Protein AF-A0A349D2X3-F1 (afdb_monomer_lite)

Secondary structure (DSSP, 8-state):
-------------TTSHHHHHHHHHHHHHHHHHHHHHHHHHHHHHHHHHHHHHHHHHHHHHHHHHHHHHHHHHHHHHHHHHHHHHHHHHHHHHHHHHHHHHHHHHHHHHHHHHHHHHHHHHHHHHHHHHHHHHHHHHHHHHHHHHHHHHHHHHHHHHHHHHHHHHHHHHHHHHHHHHHHHHHHHHHHHHHHHHHHHHHHHHHHHHHHHHHHHHHHHHHHHHHHHHHHT-SSHHHHHHHHHHHHHHHHHHHHHHHHHHHHHHHHHHHHHHHHHHHHHHHHHHHHHHHHHHHHHHHHHHHHHHHHHHHHHHHHHHHHHHHHHHHHHHHHHTPPP-

pLDDT: mean 84.35, std 16.69, range [27.88, 97.88]

Foldseek 3Di:
DDDDDDDDDDDDDDDCVVVVVVVVVVVVVVVVVVVVVVVVVVVVVVVVVVVVVVVVVVVVVVVVVVVVVVVVVVVVVVVVVVVVVVVVVVVVVVVVVVVVVVVVVVVVVVVVVVVVVVVVVVVVVVVVVLLVVLLVVLVVLLVVLLVVLVVVLVVQLVVLVVVLVVVLVVLVVVLVVQLVVLVVVLVVVLVVLVVVLVVVLVVLVVVLVVVLVVVVVVLVVQLVVLVPDPDPVSSVVSNVVSVVVNVVVNVVSVVVSVVVSVVSVVVSVVVSVVSVVVSVVSSVVSVVVSVVSSVVSVVVSVVSSVVSVVVSVVSSVLSVVQSVCSSVVHHRD

Structure (mmCIF, N/CA/C/O backbone):
data_AF-A0A349D2X3-F1
#
_entry.id   AF-A0A349D2X3-F1
#
loop_
_atom_site.group_PDB
_atom_site.id
_atom_site.type_symbol
_atom_site.label_atom_id
_atom_site.label_alt_id
_atom_site.label_comp_id
_atom_site.label_asym_id
_atom_site.label_entity_id
_atom_site.label_seq_id
_atom_site.pdbx_PDB_ins_code
_atom_site.Cartn_x
_atom_site.Cartn_y
_atom_site.Cartn_z
_atom_site.occupancy
_atom_site.B_iso_or_equiv
_atom_site.auth_seq_id
_atom_site.auth_comp_id
_atom_site.auth_asym_id
_atom_site.auth_atom_id
_atom_site.pdbx_PDB_model_num
ATOM 1 N N . MET A 1 1 ? -115.944 -62.168 153.704 1.00 42.25 1 MET A N 1
ATOM 2 C CA . MET A 1 1 ? -114.996 -63.297 153.565 1.00 42.25 1 MET A CA 1
ATOM 3 C C . MET A 1 1 ? -113.898 -63.033 154.589 1.00 42.25 1 MET A C 1
ATOM 5 O O . MET A 1 1 ? -113.245 -62.014 154.453 1.00 42.25 1 MET A O 1
ATOM 9 N N . VAL A 1 2 ? -113.917 -63.630 155.791 1.00 37.22 2 VAL A N 1
ATOM 10 C CA . VAL A 1 2 ? -113.516 -65.023 156.135 1.00 37.22 2 VAL A CA 1
ATOM 11 C C . VAL A 1 2 ? -112.111 -65.339 155.598 1.00 37.22 2 VAL A C 1
ATOM 13 O O . VAL A 1 2 ? -111.946 -65.126 154.397 1.00 37.22 2 VAL A O 1
ATOM 16 N N . PRO A 1 3 ? -111.145 -65.897 156.372 1.00 46.22 3 PRO A N 1
ATOM 17 C CA . PRO A 1 3 ? -111.118 -66.332 157.795 1.00 46.22 3 PRO A CA 1
ATOM 18 C C . PRO A 1 3 ? -109.989 -65.613 158.613 1.00 46.22 3 PRO A C 1
ATOM 20 O O . PRO A 1 3 ? -109.175 -64.914 158.027 1.00 46.22 3 PRO A O 1
ATOM 23 N N . ASN A 1 4 ? -109.939 -65.532 159.957 1.00 48.50 4 ASN A N 1
ATOM 24 C CA . ASN A 1 4 ? -109.719 -66.555 161.010 1.00 48.50 4 ASN A CA 1
ATOM 25 C C . ASN A 1 4 ? -108.573 -67.559 160.683 1.00 48.50 4 ASN A C 1
ATOM 27 O O . ASN A 1 4 ? -108.429 -67.906 159.516 1.00 48.50 4 ASN A O 1
ATOM 31 N N . PRO A 1 5 ? -107.765 -68.056 161.646 1.00 51.34 5 PRO A N 1
ATOM 32 C CA . PRO A 1 5 ? -108.288 -68.622 162.885 1.00 51.34 5 PRO A CA 1
ATOM 33 C C . PRO A 1 5 ? -107.505 -68.311 164.180 1.00 51.34 5 PRO A C 1
ATOM 35 O O . PRO A 1 5 ? -106.300 -68.080 164.178 1.00 51.34 5 PRO A O 1
ATOM 38 N N . THR A 1 6 ? -108.252 -68.450 165.286 1.00 34.75 6 THR A N 1
ATOM 39 C CA . THR A 1 6 ? -107.866 -69.084 166.572 1.00 34.75 6 THR A CA 1
ATOM 40 C C . THR A 1 6 ? -106.772 -68.386 167.389 1.00 34.75 6 THR A C 1
ATOM 42 O O . THR A 1 6 ? -105.620 -68.383 166.992 1.00 34.75 6 THR A O 1
ATOM 45 N N . GLY A 1 7 ? -107.039 -67.775 168.550 1.00 33.19 7 GLY A N 1
ATOM 46 C CA . GLY A 1 7 ? -107.830 -68.263 169.696 1.00 33.19 7 GLY A CA 1
ATOM 47 C C . GLY A 1 7 ? -106.886 -68.889 170.749 1.00 33.19 7 GLY A C 1
ATOM 48 O O . GLY A 1 7 ? -105.794 -69.302 170.382 1.00 33.19 7 GLY A O 1
ATOM 49 N N . PRO A 1 8 ? -107.305 -69.136 172.000 1.00 47.34 8 PRO A N 1
ATOM 50 C CA . PRO A 1 8 ? -107.985 -68.244 172.943 1.00 47.34 8 PRO A CA 1
ATOM 51 C C . PRO A 1 8 ? -107.410 -68.359 174.384 1.00 47.34 8 PRO A C 1
ATOM 53 O O . PRO A 1 8 ? -106.703 -69.302 174.716 1.00 47.34 8 PRO A O 1
ATOM 56 N N . GLY A 1 9 ? -107.860 -67.475 175.279 1.00 27.88 9 GLY A N 1
ATOM 57 C CA . GLY A 1 9 ? -108.222 -67.891 176.641 1.00 27.88 9 GLY A CA 1
ATOM 58 C C . GLY A 1 9 ? -107.324 -67.435 177.793 1.00 27.88 9 GLY A C 1
ATOM 59 O O . GLY A 1 9 ? -106.158 -67.797 177.869 1.00 27.88 9 GLY A O 1
ATOM 60 N N . GLY A 1 10 ? -107.945 -66.736 178.751 1.00 28.08 10 GLY A N 1
ATOM 61 C CA . GLY A 1 10 ? -107.478 -66.696 180.140 1.00 28.08 10 GLY A CA 1
ATOM 62 C C . GLY A 1 10 ? -107.449 -65.313 180.790 1.00 28.08 10 GLY A C 1
ATOM 63 O O . GLY A 1 10 ? -106.391 -64.713 180.893 1.00 28.08 10 GLY A O 1
ATOM 64 N N . GLN A 1 11 ? -108.594 -64.838 181.295 1.00 48.00 11 GLN A N 1
ATOM 65 C CA . GLN A 1 11 ? -108.630 -64.063 182.555 1.00 48.00 11 GLN A CA 1
ATOM 66 C C . GLN A 1 11 ? -108.131 -64.983 183.696 1.00 48.00 11 GLN A C 1
ATOM 68 O O . GLN A 1 11 ? -108.313 -66.193 183.534 1.00 48.00 11 GLN A O 1
ATOM 73 N N . PRO A 1 12 ? -107.588 -64.520 184.845 1.00 47.62 12 PRO A N 1
ATOM 74 C CA . PRO A 1 12 ? -107.748 -63.222 185.525 1.00 47.62 12 PRO A CA 1
ATOM 75 C C . PRO A 1 12 ? -106.353 -62.598 185.864 1.00 47.62 12 PRO A C 1
ATOM 77 O O . PRO A 1 12 ? -105.340 -63.140 185.463 1.00 47.62 12 PRO A O 1
ATOM 80 N N . ASP A 1 13 ? -106.131 -61.449 186.501 1.00 34.41 13 ASP A N 1
ATOM 81 C CA . ASP A 1 13 ? -106.745 -60.949 187.720 1.00 34.41 13 ASP A CA 1
ATOM 82 C C . ASP A 1 13 ? -106.412 -59.458 187.955 1.00 34.41 13 ASP A C 1
ATOM 84 O O . ASP A 1 13 ? -105.350 -58.936 187.612 1.00 34.41 13 ASP A O 1
ATOM 88 N N . LYS A 1 14 ? -107.379 -58.752 188.538 1.00 48.75 14 LYS A N 1
ATOM 89 C CA . LYS A 1 14 ? -107.593 -57.290 188.522 1.00 48.75 14 LYS A CA 1
ATOM 90 C C . LYS A 1 14 ? -106.622 -56.416 189.349 1.00 48.75 14 LYS A C 1
ATOM 92 O O . LYS A 1 14 ? -107.049 -55.397 189.891 1.00 48.75 14 LYS A O 1
ATOM 97 N N . LYS A 1 15 ? -105.326 -56.729 189.440 1.00 45.62 15 LYS A N 1
ATOM 98 C CA . LYS A 1 15 ? -104.350 -55.825 190.102 1.00 45.62 15 LYS A CA 1
ATOM 99 C C . LYS A 1 15 ? -103.137 -55.409 189.265 1.00 45.62 15 LYS A C 1
ATOM 101 O O . LYS A 1 15 ? -102.591 -54.348 189.548 1.00 45.62 15 LYS A O 1
ATOM 106 N N . GLU A 1 16 ? -102.794 -56.128 188.196 1.00 47.38 16 GLU A N 1
ATOM 107 C CA . GLU A 1 16 ? -101.705 -55.743 187.268 1.00 47.38 16 GLU A CA 1
ATOM 108 C C . GLU A 1 16 ? -102.186 -54.912 186.059 1.00 47.38 16 GLU A C 1
ATOM 110 O O . GLU A 1 16 ? -101.423 -54.160 185.459 1.00 47.38 16 GLU A O 1
ATOM 115 N N . TYR A 1 17 ? -103.491 -54.919 185.769 1.00 50.94 17 TYR A N 1
ATOM 116 C CA . TYR A 1 17 ? -104.074 -54.250 184.595 1.00 50.94 17 TYR A CA 1
ATOM 117 C C . TYR A 1 17 ? -103.912 -52.709 184.579 1.00 50.94 17 TYR A C 1
ATOM 119 O O . TYR A 1 17 ? -103.959 -52.085 183.520 1.00 50.94 17 TYR A O 1
ATOM 127 N N . LEU A 1 18 ? -103.704 -52.069 185.739 1.00 51.06 18 LEU A N 1
ATOM 128 C CA . LEU A 1 18 ? -103.504 -50.612 185.827 1.00 51.06 18 LEU A CA 1
ATOM 129 C C . LEU A 1 18 ? -102.042 -50.181 185.616 1.00 51.06 18 LEU A C 1
ATOM 131 O O . LEU A 1 18 ? -101.816 -49.060 185.159 1.00 51.06 18 LEU A O 1
ATOM 135 N N . SER A 1 19 ? -101.055 -51.040 185.898 1.00 52.53 19 SER A N 1
ATOM 136 C CA . SER A 1 19 ? -99.646 -50.743 185.594 1.00 52.53 19 SER A CA 1
ATOM 137 C C . SER A 1 19 ? -99.314 -51.041 184.130 1.00 52.53 19 SER A C 1
ATOM 139 O O . SER A 1 19 ? -98.567 -50.280 183.509 1.00 52.53 19 SER A O 1
ATOM 141 N N . GLU A 1 20 ? -99.934 -52.066 183.537 1.00 55.47 20 GLU A N 1
ATOM 142 C CA . GLU A 1 20 ? -99.769 -52.374 182.112 1.00 55.47 20 GLU A CA 1
ATOM 143 C C . GLU A 1 20 ? -100.368 -51.294 181.199 1.00 55.47 20 GLU A C 1
ATOM 145 O O . GLU A 1 20 ? -99.718 -50.900 180.230 1.00 55.47 20 GLU A O 1
ATOM 150 N N . GLN A 1 21 ? -101.527 -50.705 181.535 1.00 55.59 21 GLN A N 1
ATOM 151 C CA . GLN A 1 21 ? -102.107 -49.625 180.717 1.00 55.59 21 GLN A CA 1
ATOM 152 C C . GLN A 1 21 ? -101.248 -48.348 180.667 1.00 55.59 21 GLN A C 1
ATOM 154 O O . GLN A 1 21 ? -101.229 -47.658 179.642 1.00 55.59 21 GLN A O 1
ATOM 159 N N . PHE A 1 22 ? -100.512 -48.019 181.734 1.00 56.59 22 PHE A N 1
ATOM 160 C CA . PHE A 1 22 ? -99.618 -46.853 181.730 1.00 56.59 22 PHE A CA 1
ATOM 161 C C . PHE A 1 22 ? -98.350 -47.104 180.899 1.00 56.59 22 PHE A C 1
ATOM 163 O O . PHE A 1 22 ? -97.903 -46.213 180.170 1.00 56.59 22 PHE A O 1
ATOM 170 N N . ALA A 1 23 ? -97.815 -48.328 180.941 1.00 58.31 23 ALA A N 1
ATOM 171 C CA . ALA A 1 23 ? -96.680 -48.736 180.114 1.00 58.31 23 ALA A CA 1
ATOM 172 C C . ALA A 1 23 ? -97.044 -48.808 178.616 1.00 58.31 23 ALA A C 1
ATOM 174 O O . ALA A 1 23 ? -96.242 -48.428 177.758 1.00 58.31 23 ALA A O 1
ATOM 175 N N . GLU A 1 24 ? -98.267 -49.232 178.283 1.00 58.00 24 GLU A N 1
ATOM 176 C CA . GLU A 1 24 ? -98.745 -49.298 176.897 1.00 58.00 24 GLU A CA 1
ATOM 177 C C . GLU A 1 24 ? -98.962 -47.899 176.280 1.00 58.00 24 GLU A C 1
ATOM 179 O O . GLU A 1 24 ? -98.684 -47.679 175.097 1.00 58.00 24 GLU A O 1
ATOM 184 N N . SER A 1 25 ? -99.376 -46.919 177.093 1.00 55.34 25 SER A N 1
ATOM 185 C CA . SER A 1 25 ? -99.517 -45.512 176.691 1.00 55.34 25 SER A CA 1
ATOM 186 C C . SER A 1 25 ? -98.170 -44.861 176.342 1.00 55.34 25 SER A C 1
ATOM 188 O O . SER A 1 25 ? -98.043 -44.236 175.285 1.00 55.34 25 SER A O 1
ATOM 190 N N . GLN A 1 26 ? -97.130 -45.066 177.163 1.00 57.44 26 GLN A N 1
ATOM 191 C CA . GLN A 1 26 ? -95.794 -44.528 176.870 1.00 57.44 26 GLN A CA 1
ATOM 192 C C . GLN A 1 26 ? -95.174 -45.151 175.611 1.00 57.44 26 GLN A C 1
ATOM 194 O O . GLN A 1 26 ? -94.643 -44.418 174.773 1.00 57.44 26 GLN A O 1
ATOM 199 N N . ARG A 1 27 ? -95.337 -46.467 175.396 1.00 60.00 27 ARG A N 1
ATOM 200 C CA . ARG A 1 27 ? -94.863 -47.131 174.166 1.00 60.00 27 ARG A CA 1
ATOM 201 C C . ARG A 1 27 ? -95.548 -46.606 172.899 1.00 60.00 27 ARG A C 1
ATOM 203 O O . ARG A 1 27 ? -94.897 -46.492 171.860 1.00 60.00 27 ARG A O 1
ATOM 210 N N . ARG A 1 28 ? -96.834 -46.231 172.958 1.00 58.62 28 ARG A N 1
ATOM 211 C CA . ARG A 1 28 ? -97.541 -45.633 171.805 1.00 58.62 28 ARG A CA 1
ATOM 212 C C . ARG A 1 28 ? -97.041 -44.229 171.455 1.00 58.62 28 ARG A C 1
ATOM 214 O O . ARG A 1 28 ? -96.980 -43.894 170.273 1.00 58.62 28 ARG A O 1
ATOM 221 N N . VAL A 1 29 ? -96.662 -43.420 172.445 1.00 59.34 29 VAL A N 1
ATOM 222 C CA . VAL A 1 29 ? -96.137 -42.061 172.209 1.00 59.34 29 VAL A CA 1
ATOM 223 C C . VAL A 1 29 ? -94.727 -42.102 171.611 1.00 59.34 29 VAL A C 1
ATOM 225 O O . VAL A 1 29 ? -94.422 -41.317 170.710 1.00 59.34 29 VAL A O 1
ATOM 228 N N . GLU A 1 30 ? -93.884 -43.042 172.042 1.00 60.59 30 GLU A N 1
ATOM 229 C CA . GLU A 1 30 ? -92.544 -43.227 171.469 1.00 60.59 30 GLU A CA 1
ATOM 230 C C . GLU A 1 30 ? -92.591 -43.772 170.033 1.00 60.59 30 GLU A C 1
ATOM 232 O O . GLU A 1 30 ? -91.888 -43.255 169.162 1.00 60.59 30 GLU A O 1
ATOM 237 N N . ALA A 1 31 ? -93.491 -44.719 169.736 1.00 60.00 31 ALA A N 1
ATOM 238 C CA . ALA A 1 31 ? -93.683 -45.232 168.376 1.00 60.00 31 ALA A CA 1
ATOM 239 C C . ALA A 1 31 ? -94.167 -44.147 167.388 1.00 60.00 31 ALA A C 1
ATOM 241 O O . ALA A 1 31 ? -93.729 -44.108 166.236 1.00 60.00 31 ALA A O 1
ATOM 242 N N . LEU A 1 32 ? -95.020 -43.218 167.840 1.00 57.66 32 LEU A N 1
ATOM 243 C CA . LEU A 1 32 ? -95.473 -42.080 167.029 1.00 57.66 32 LEU A CA 1
ATOM 244 C C . LEU A 1 32 ? -94.362 -41.051 166.769 1.00 57.66 32 LEU A C 1
ATOM 246 O O . LEU A 1 32 ? -94.318 -40.478 165.680 1.00 57.66 32 LEU A O 1
ATOM 250 N N . ARG A 1 33 ? -93.440 -40.828 167.717 1.00 59.44 33 ARG A N 1
ATOM 251 C CA . ARG A 1 33 ? -92.281 -39.940 167.500 1.00 59.44 33 ARG A CA 1
ATOM 252 C C . ARG A 1 33 ? -91.284 -40.528 166.500 1.00 59.44 33 ARG A C 1
ATOM 254 O O . ARG A 1 33 ? -90.835 -39.798 165.618 1.00 59.44 33 ARG A O 1
ATOM 261 N N . ALA A 1 34 ? -91.012 -41.832 166.575 1.00 60.28 34 ALA A N 1
ATOM 262 C CA . ALA A 1 34 ? -90.115 -42.509 165.637 1.00 60.28 34 ALA A CA 1
ATOM 263 C C . ALA A 1 34 ? -90.636 -42.460 164.184 1.00 60.28 34 ALA A C 1
ATOM 265 O O . ALA A 1 34 ? -89.881 -42.150 163.263 1.00 60.28 34 ALA A O 1
ATOM 266 N N . ALA A 1 35 ? -91.944 -42.656 163.975 1.00 59.53 35 ALA A N 1
ATOM 267 C CA . ALA A 1 35 ? -92.552 -42.606 162.640 1.00 59.53 35 ALA A CA 1
ATOM 268 C C . ALA A 1 35 ? -92.545 -41.197 162.001 1.00 59.53 35 ALA A C 1
ATOM 270 O O . ALA A 1 35 ? -92.540 -41.063 160.774 1.00 59.53 35 ALA A O 1
ATOM 271 N N . ILE A 1 36 ? -92.544 -40.131 162.812 1.00 59.22 36 ILE A N 1
ATOM 272 C CA . ILE A 1 36 ? -92.504 -38.742 162.322 1.00 59.22 36 ILE A CA 1
ATOM 273 C C . ILE A 1 36 ? -91.076 -38.326 161.928 1.00 59.22 36 ILE A C 1
ATOM 275 O O . ILE A 1 36 ? -90.913 -37.581 160.958 1.00 59.22 36 ILE A O 1
ATOM 279 N N . GLU A 1 37 ? -90.039 -38.818 162.614 1.00 59.91 37 GLU A N 1
ATOM 280 C CA . GLU A 1 37 ? -88.644 -38.554 162.222 1.00 59.91 37 GLU A CA 1
ATOM 281 C C . GLU A 1 37 ? -88.246 -39.263 160.920 1.00 59.91 37 GLU A C 1
ATOM 283 O O . GLU A 1 37 ? -87.550 -38.670 160.091 1.00 59.91 37 GLU A O 1
ATOM 288 N N . GLU A 1 38 ? -88.734 -40.483 160.680 1.00 59.47 38 GLU A N 1
ATOM 289 C CA . GLU A 1 38 ? -88.411 -41.226 159.455 1.00 59.47 38 GLU A CA 1
ATOM 290 C C . GLU A 1 38 ? -89.004 -40.554 158.198 1.00 59.47 38 GLU A C 1
ATOM 292 O O . GLU A 1 38 ? -88.319 -40.392 157.183 1.00 59.47 38 GLU A O 1
ATOM 297 N N . LYS A 1 39 ? -90.239 -40.030 158.289 1.00 57.94 39 LYS A N 1
ATOM 298 C CA . LYS A 1 39 ? -90.861 -39.254 157.198 1.00 57.94 39 LYS A CA 1
ATOM 299 C C . LYS A 1 39 ? -90.143 -37.934 156.898 1.00 57.94 39 LYS A C 1
ATOM 301 O O . LYS A 1 39 ? -90.134 -37.513 155.741 1.00 57.94 39 LYS A O 1
ATOM 306 N N . LYS A 1 40 ? -89.523 -37.283 157.891 1.00 57.72 40 LYS A N 1
ATOM 307 C CA . LYS A 1 40 ? -88.739 -36.055 157.659 1.00 57.72 40 LYS A CA 1
ATOM 308 C C . LYS A 1 40 ? -87.439 -36.335 156.903 1.00 57.72 40 LYS A C 1
ATOM 310 O O . LYS A 1 40 ? -87.134 -35.606 155.962 1.00 57.72 40 LYS A O 1
ATOM 315 N N . ARG A 1 41 ? -86.729 -37.425 157.225 1.00 59.81 41 ARG A N 1
ATOM 316 C CA . ARG A 1 41 ? -85.490 -37.798 156.515 1.00 59.81 41 ARG A CA 1
ATOM 317 C C . ARG A 1 41 ? -85.736 -38.214 155.061 1.00 59.81 41 ARG A C 1
ATOM 319 O O . ARG A 1 41 ? -84.943 -37.860 154.193 1.00 59.81 41 ARG A O 1
ATOM 326 N N . GLY A 1 42 ? -86.853 -38.888 154.769 1.00 59.53 42 GLY A N 1
ATOM 327 C CA . GLY A 1 42 ? -87.232 -39.232 153.390 1.00 59.53 42 GLY A CA 1
ATOM 328 C C . GLY A 1 42 ? -87.534 -38.009 152.510 1.00 59.53 42 GLY A C 1
ATOM 329 O O . GLY A 1 42 ? -87.140 -37.971 151.345 1.00 59.53 42 GLY A O 1
ATOM 330 N N . HIS A 1 43 ? -88.173 -36.975 153.071 1.00 56.00 43 HIS A N 1
ATOM 331 C CA . HIS A 1 43 ? -88.557 -35.770 152.325 1.00 56.00 43 HIS A CA 1
ATOM 332 C C . HIS A 1 43 ? -87.381 -34.797 152.090 1.00 56.00 43 HIS A C 1
ATOM 334 O O . HIS A 1 43 ? -87.372 -34.071 151.091 1.00 56.00 43 HIS A O 1
ATOM 340 N N . GLU A 1 44 ? -86.374 -34.772 152.968 1.00 58.00 44 GLU A N 1
ATOM 341 C CA . GLU A 1 44 ? -85.152 -33.981 152.746 1.00 58.00 44 GLU A CA 1
ATOM 342 C C . GLU A 1 44 ? -84.260 -34.589 151.652 1.00 58.00 44 GLU A C 1
ATOM 344 O O . GLU A 1 44 ? -83.717 -33.849 150.831 1.00 58.00 44 GLU A O 1
ATOM 349 N N . LEU A 1 45 ? -84.176 -35.923 151.552 1.00 58.81 45 LEU A N 1
ATOM 350 C CA . LEU A 1 45 ? -83.356 -36.581 150.527 1.00 58.81 45 LEU A CA 1
ATOM 351 C C . LEU A 1 45 ? -83.901 -36.375 149.099 1.00 58.81 45 LEU A C 1
ATOM 353 O O . LEU A 1 45 ? -83.123 -36.175 148.165 1.00 58.81 45 LEU A O 1
ATOM 357 N N . GLN A 1 46 ? -85.229 -36.381 148.928 1.00 56.91 46 GLN A N 1
ATOM 358 C CA . GLN A 1 46 ? -85.872 -36.161 147.624 1.00 56.91 46 GLN A CA 1
ATOM 359 C C . GLN A 1 46 ? -85.699 -34.721 147.114 1.00 56.91 46 GLN A C 1
ATOM 361 O O . GLN A 1 46 ? -85.397 -34.527 145.937 1.00 56.91 46 GLN A O 1
ATOM 366 N N . LYS A 1 47 ? -85.769 -33.712 147.997 1.00 57.09 47 LYS A N 1
ATOM 367 C CA . LYS A 1 47 ? -85.543 -32.305 147.614 1.00 57.09 47 LYS A CA 1
ATOM 368 C C . LYS A 1 47 ? -84.107 -32.022 147.159 1.00 57.09 47 LYS A C 1
ATOM 370 O O . LYS A 1 47 ? -83.904 -31.200 146.270 1.00 57.09 47 LYS A O 1
ATOM 375 N N . VAL A 1 48 ? -83.109 -32.708 147.724 1.00 59.62 48 VAL A N 1
ATOM 376 C CA . VAL A 1 48 ? -81.700 -32.531 147.324 1.00 59.62 48 VAL A CA 1
ATOM 377 C C . VAL A 1 48 ? -81.400 -33.186 145.967 1.00 59.62 48 VAL A C 1
ATOM 379 O O . VAL A 1 48 ? -80.574 -32.673 145.213 1.00 59.62 48 VAL A O 1
ATOM 382 N N . GLN A 1 49 ? -82.074 -34.287 145.612 1.00 57.53 49 GLN A N 1
ATOM 383 C CA . GLN A 1 49 ? -81.886 -34.933 144.305 1.00 57.53 49 GLN A CA 1
ATOM 384 C C . GLN A 1 49 ? -82.604 -34.207 143.155 1.00 57.53 49 GLN A C 1
ATOM 386 O O . GLN A 1 49 ? -82.061 -34.162 142.051 1.00 57.53 49 GLN A O 1
ATOM 391 N N . GLU A 1 50 ? -83.769 -33.596 143.396 1.00 55.84 50 GLU A N 1
ATOM 392 C CA . GLU A 1 50 ? -84.446 -32.765 142.386 1.00 55.84 50 GLU A CA 1
ATOM 393 C C . GLU A 1 50 ? -83.700 -31.450 142.110 1.00 55.84 50 GLU A C 1
ATOM 395 O O . GLU A 1 50 ? -83.582 -31.057 140.951 1.00 55.84 50 GLU A O 1
ATOM 400 N N . ALA A 1 51 ? -83.107 -30.819 143.132 1.00 57.41 51 ALA A N 1
ATOM 401 C CA . ALA A 1 51 ? -82.303 -29.606 142.946 1.00 57.41 51 ALA A CA 1
ATOM 402 C C . ALA A 1 51 ? -81.034 -29.858 142.105 1.00 57.41 51 ALA A C 1
ATOM 404 O O . ALA A 1 51 ? -80.725 -29.072 141.212 1.00 57.41 51 ALA A O 1
ATOM 405 N N . LYS A 1 52 ? -80.344 -30.991 142.311 1.00 57.44 52 LYS A N 1
ATOM 406 C CA . LYS A 1 52 ? -79.137 -31.336 141.535 1.00 57.44 52 LYS A CA 1
ATOM 407 C C . LYS A 1 52 ? -79.421 -31.661 140.064 1.00 57.44 52 LYS A C 1
ATOM 409 O O . LYS A 1 52 ? -78.629 -31.296 139.204 1.00 57.44 52 LYS A O 1
ATOM 414 N N . ARG A 1 53 ? -80.559 -32.296 139.750 1.00 57.25 53 ARG A N 1
ATOM 415 C CA . ARG A 1 53 ? -80.954 -32.561 138.351 1.00 57.25 53 ARG A CA 1
ATOM 416 C C . ARG A 1 53 ? -81.409 -31.303 137.608 1.00 57.25 53 ARG A C 1
ATOM 418 O O . ARG A 1 53 ? -81.227 -31.229 136.397 1.00 57.25 53 ARG A O 1
ATOM 425 N N . ALA A 1 54 ? -81.981 -30.326 138.311 1.00 57.31 54 ALA A N 1
ATOM 426 C CA . ALA A 1 54 ? -82.361 -29.047 137.715 1.00 57.31 54 ALA A CA 1
ATOM 427 C C . ALA A 1 54 ? -81.138 -28.162 137.397 1.00 57.31 54 ALA A C 1
ATOM 429 O O . ALA A 1 54 ? -81.123 -27.511 136.356 1.00 57.31 54 ALA A O 1
ATOM 430 N N . GLU A 1 55 ? -80.095 -28.178 138.236 1.00 58.44 55 GLU A N 1
ATOM 431 C CA . GLU A 1 55 ? -78.848 -27.437 137.971 1.00 58.44 55 GLU A CA 1
ATOM 432 C C . GLU A 1 55 ? -78.030 -28.032 136.809 1.00 58.44 55 GLU A C 1
ATOM 434 O O . GLU A 1 55 ? -77.518 -27.277 135.982 1.00 58.44 55 GLU A O 1
ATOM 439 N N . GLU A 1 56 ? -77.954 -29.363 136.674 1.00 57.66 56 GLU A N 1
ATOM 440 C CA . GLU A 1 56 ? -77.230 -30.004 135.560 1.00 57.66 56 GLU A CA 1
ATOM 441 C C . GLU A 1 56 ? -77.900 -29.777 134.190 1.00 57.66 56 GLU A C 1
ATOM 443 O O . GLU A 1 56 ? -77.199 -29.598 133.194 1.00 57.66 56 GLU A O 1
ATOM 448 N N . TYR A 1 57 ? -79.237 -29.716 134.118 1.00 58.78 57 TYR A N 1
ATOM 449 C CA . TYR A 1 57 ? -79.949 -29.491 132.850 1.00 58.78 57 TYR A CA 1
ATOM 450 C C . TYR A 1 57 ? -79.781 -28.051 132.332 1.00 58.78 57 TYR A C 1
ATOM 452 O O . TYR A 1 57 ? -79.570 -27.842 131.138 1.00 58.78 57 TYR A O 1
ATOM 460 N N . VAL A 1 58 ? -79.801 -27.056 133.227 1.00 61.03 58 VAL A N 1
ATOM 461 C CA . VAL A 1 58 ? -79.613 -25.640 132.857 1.00 61.03 58 VAL A CA 1
ATOM 462 C C . VAL A 1 58 ? -78.181 -25.369 132.381 1.00 61.03 58 VAL A C 1
ATOM 464 O O . VAL A 1 58 ? -77.992 -24.616 131.425 1.00 61.03 58 VAL A O 1
ATOM 467 N N . LEU A 1 59 ? -77.174 -26.016 132.982 1.00 61.19 59 LEU A N 1
ATOM 468 C CA . LEU A 1 59 ? -75.785 -25.894 132.525 1.00 61.19 59 LEU A CA 1
ATOM 469 C C . LEU A 1 59 ? -75.588 -26.494 131.120 1.00 61.19 59 LEU A C 1
ATOM 471 O O . LEU A 1 59 ? -74.925 -25.891 130.276 1.00 61.19 59 LEU A O 1
ATOM 475 N N . GLN A 1 60 ? -76.201 -27.648 130.842 1.00 62.09 60 GLN A N 1
ATOM 476 C CA . GLN A 1 60 ? -76.073 -28.323 129.547 1.00 62.09 60 GLN A CA 1
ATOM 477 C C . GLN A 1 60 ? -76.786 -27.568 128.411 1.00 62.09 60 GLN A C 1
ATOM 479 O O . GLN A 1 60 ? -76.307 -27.547 127.274 1.00 62.09 60 GLN A O 1
ATOM 484 N N . GLU A 1 61 ? -77.910 -26.911 128.709 1.00 58.34 61 GLU A N 1
ATOM 485 C CA . GLU A 1 61 ? -78.665 -26.111 127.739 1.00 58.34 61 GLU A CA 1
ATOM 486 C C . GLU A 1 61 ? -77.942 -24.791 127.395 1.00 58.34 61 GLU A C 1
ATOM 488 O O . GLU A 1 61 ? -77.914 -24.384 126.228 1.00 58.34 61 GLU A O 1
ATOM 493 N N . GLN A 1 62 ? -77.259 -24.170 128.369 1.00 61.03 62 GLN A N 1
ATOM 494 C CA . GLN A 1 62 ? -76.410 -22.993 128.136 1.00 61.03 62 GLN A CA 1
ATOM 495 C C . GLN A 1 62 ? -75.153 -23.319 127.314 1.00 61.03 62 GLN A C 1
ATOM 497 O O . GLN A 1 62 ? -74.820 -22.575 126.388 1.00 61.03 62 GLN A O 1
ATOM 502 N N . GLU A 1 63 ? -74.490 -24.452 127.567 1.00 64.19 63 GLU A N 1
ATOM 503 C CA . GLU A 1 63 ? -73.327 -24.872 126.771 1.00 64.19 63 GLU A CA 1
ATOM 504 C C . GLU A 1 63 ? -73.695 -25.179 125.310 1.00 64.19 63 GLU A C 1
ATOM 506 O O . GLU A 1 63 ? -72.943 -24.836 124.390 1.00 64.19 63 GLU A O 1
ATOM 511 N N . GLN A 1 64 ? -74.871 -25.765 125.057 1.00 62.81 64 GLN A N 1
ATOM 512 C CA . GLN A 1 64 ? -75.330 -26.022 123.689 1.00 62.81 64 GLN A CA 1
ATOM 513 C C . GLN A 1 64 ? -75.736 -24.745 122.942 1.00 62.81 64 GLN A C 1
ATOM 515 O O . GLN A 1 64 ? -75.430 -24.621 121.751 1.00 62.81 64 GLN A O 1
ATOM 520 N N . GLN A 1 65 ? -76.366 -23.775 123.612 1.00 65.38 65 GLN A N 1
ATOM 521 C CA . GLN A 1 65 ? -76.686 -22.485 122.992 1.00 65.38 65 GLN A CA 1
ATOM 522 C C . GLN A 1 65 ? -75.426 -21.670 122.676 1.00 65.38 65 GLN A C 1
ATOM 524 O O . GLN A 1 65 ? -75.307 -21.135 121.569 1.00 65.38 65 GLN A O 1
ATOM 529 N N . GLU A 1 66 ? -74.435 -21.639 123.573 1.00 62.41 66 GLU A N 1
ATOM 530 C CA . GLU A 1 66 ? -73.156 -20.983 123.286 1.00 62.41 66 GLU A CA 1
ATOM 531 C C . GLU A 1 66 ? -72.382 -21.671 122.149 1.00 62.41 66 GLU A C 1
ATOM 533 O O . GLU A 1 66 ? -71.781 -20.992 121.308 1.00 62.41 66 GLU A O 1
ATOM 538 N N . ALA A 1 67 ? -72.414 -23.005 122.066 1.00 62.72 67 ALA A N 1
ATOM 539 C CA . ALA A 1 67 ? -71.784 -23.747 120.974 1.00 62.72 67 ALA A CA 1
ATOM 540 C C . ALA A 1 67 ? -72.457 -23.468 119.615 1.00 62.72 67 ALA A C 1
ATOM 542 O O . ALA A 1 67 ? -71.764 -23.259 118.611 1.00 62.72 67 ALA A O 1
ATOM 543 N N . GLN A 1 68 ? -73.792 -23.394 119.573 1.00 66.69 68 GLN A N 1
ATOM 544 C CA . GLN A 1 68 ? -74.537 -23.048 118.358 1.00 66.69 68 GLN A CA 1
ATOM 545 C C . GLN A 1 68 ? -74.307 -21.594 117.930 1.00 66.69 68 GLN A C 1
ATOM 547 O O . GLN A 1 68 ? -74.083 -21.332 116.744 1.00 66.69 68 GLN A O 1
ATOM 552 N N . GLU A 1 69 ? -74.270 -20.642 118.865 1.00 67.88 69 GLU A N 1
ATOM 553 C CA . GLU A 1 69 ? -73.957 -19.249 118.538 1.00 67.88 69 GLU A CA 1
ATOM 554 C C . GLU A 1 69 ? -72.539 -19.081 117.979 1.00 67.88 69 GLU A C 1
ATOM 556 O O . GLU A 1 69 ? -72.339 -18.342 117.006 1.00 67.88 69 GLU A O 1
ATOM 561 N N . ARG A 1 70 ? -71.543 -19.769 118.557 1.00 70.31 70 ARG A N 1
ATOM 562 C CA . ARG A 1 70 ? -70.157 -19.739 118.059 1.00 70.31 70 ARG A CA 1
ATOM 563 C C . ARG A 1 70 ? -70.063 -20.341 116.657 1.00 70.31 70 ARG A C 1
ATOM 565 O O . ARG A 1 70 ? -69.396 -19.758 115.800 1.00 70.31 70 ARG A O 1
ATOM 572 N N . LEU A 1 71 ? -70.781 -21.432 116.383 1.00 66.44 71 LEU A N 1
ATOM 573 C CA . LEU A 1 71 ? -70.855 -22.043 115.052 1.00 66.44 71 LEU A CA 1
ATOM 574 C C . LEU A 1 71 ? -71.500 -21.113 114.017 1.00 66.44 71 LEU A C 1
ATOM 576 O O . LEU A 1 71 ? -70.950 -20.940 112.930 1.00 66.44 71 LEU A O 1
ATOM 580 N N . VAL A 1 72 ? -72.612 -20.453 114.350 1.00 73.75 72 VAL A N 1
ATOM 581 C CA . VAL A 1 72 ? -73.294 -19.520 113.435 1.00 73.75 72 VAL A CA 1
ATOM 582 C C . VAL A 1 72 ? -72.445 -18.273 113.172 1.00 73.75 72 VAL A C 1
ATOM 584 O O . VAL A 1 72 ? -72.349 -17.825 112.026 1.00 73.75 72 VAL A O 1
ATOM 587 N N . LYS A 1 73 ? -71.781 -17.721 114.198 1.00 73.19 73 LYS A N 1
ATOM 588 C CA . LYS A 1 73 ? -70.853 -16.586 114.049 1.00 73.19 73 LYS A CA 1
ATOM 589 C C . LYS A 1 73 ? -69.638 -16.972 113.194 1.00 73.19 73 LYS A C 1
ATOM 591 O O . LYS A 1 73 ? -69.268 -16.219 112.292 1.00 73.19 73 LYS A O 1
ATOM 596 N N . HIS A 1 74 ? -69.065 -18.159 113.403 1.00 70.75 74 HIS A N 1
ATOM 597 C CA . HIS A 1 74 ? -67.954 -18.674 112.599 1.00 70.75 74 HIS A CA 1
ATOM 598 C C . HIS A 1 74 ? -68.365 -18.946 111.144 1.00 70.75 74 HIS A C 1
ATOM 600 O O . HIS A 1 74 ? -67.647 -18.564 110.221 1.00 70.75 74 HIS A O 1
ATOM 606 N N . TRP A 1 75 ? -69.552 -19.513 110.915 1.00 74.06 75 TRP A N 1
ATOM 607 C CA . TRP A 1 75 ? -70.079 -19.771 109.573 1.00 74.06 75 TRP A CA 1
ATOM 608 C C . TRP A 1 75 ? -70.394 -18.478 108.816 1.00 74.06 75 TRP A C 1
ATOM 610 O O . TRP A 1 75 ? -70.021 -18.344 107.654 1.00 74.06 75 TRP A O 1
ATOM 620 N N . LYS A 1 76 ? -70.996 -17.476 109.475 1.00 74.62 76 LYS A N 1
ATOM 621 C CA . LYS A 1 76 ? -71.202 -16.142 108.882 1.00 74.62 76 LYS A CA 1
ATOM 622 C C . LYS A 1 76 ? -69.875 -15.462 108.534 1.00 74.62 76 LYS A C 1
ATOM 624 O O . LYS A 1 76 ? -69.773 -14.866 107.465 1.00 74.62 76 LYS A O 1
ATOM 629 N N . LYS A 1 77 ? -68.853 -15.583 109.389 1.00 76.31 77 LYS A N 1
ATOM 630 C CA . LYS A 1 77 ? -67.514 -15.030 109.131 1.00 76.31 77 LYS A CA 1
ATOM 631 C C . LYS A 1 77 ? -66.817 -15.737 107.961 1.00 76.31 77 LYS A C 1
ATOM 633 O O . LYS A 1 77 ? -66.321 -15.057 107.070 1.00 76.31 77 LYS A O 1
ATOM 638 N N . GLN A 1 78 ? -66.863 -17.071 107.906 1.00 73.81 78 GLN A N 1
ATOM 639 C CA . GLN A 1 78 ? -66.332 -17.842 106.775 1.00 73.81 78 GLN A CA 1
ATOM 640 C C . GLN A 1 78 ? -67.090 -17.579 105.472 1.00 73.81 78 GLN A C 1
ATOM 642 O O . GLN A 1 78 ? -66.472 -17.498 104.416 1.00 73.81 78 GLN A O 1
ATOM 647 N N . LYS A 1 79 ? -68.418 -17.432 105.519 1.00 73.19 79 LYS A N 1
ATOM 648 C CA . LYS A 1 79 ? -69.219 -17.112 104.334 1.00 73.19 79 LYS A CA 1
ATOM 649 C C . LYS A 1 79 ? -68.868 -15.728 103.787 1.00 73.19 79 LYS A C 1
ATOM 651 O O . LYS A 1 79 ? -68.669 -15.601 102.587 1.00 73.19 79 LYS A O 1
ATOM 656 N N . LYS A 1 80 ? -68.717 -14.729 104.663 1.00 75.38 80 LYS A N 1
ATOM 657 C CA . LYS A 1 80 ? -68.315 -13.374 104.269 1.00 75.38 80 LYS A CA 1
ATOM 658 C C . LYS A 1 80 ? -66.896 -13.338 103.688 1.00 75.38 80 LYS A C 1
ATOM 660 O O . LYS A 1 80 ? -66.707 -12.745 102.637 1.00 75.38 80 LYS A O 1
ATOM 665 N N . GLN A 1 81 ? -65.943 -14.056 104.292 1.00 75.38 81 GLN A N 1
ATOM 666 C CA . GLN A 1 81 ? -64.601 -14.229 103.716 1.00 75.38 81 GLN A CA 1
ATOM 667 C C . GLN A 1 81 ? -64.642 -14.916 102.348 1.00 75.38 81 GLN A C 1
ATOM 669 O O . GLN A 1 81 ? -64.006 -14.446 101.420 1.00 75.38 81 GLN A O 1
ATOM 674 N N . ARG A 1 82 ? -65.445 -15.975 102.176 1.00 72.88 82 ARG A N 1
ATOM 675 C CA . ARG A 1 82 ? -65.601 -16.631 100.868 1.00 72.88 82 ARG A CA 1
ATOM 676 C C . ARG A 1 82 ? -66.229 -15.713 99.819 1.00 72.88 82 ARG A C 1
ATOM 678 O O . ARG A 1 82 ? -65.844 -15.783 98.660 1.00 72.88 82 ARG A O 1
ATOM 685 N N . GLU A 1 83 ? -67.200 -14.883 100.190 1.00 77.00 83 GLU A N 1
ATOM 686 C CA . GLU A 1 83 ? -67.813 -13.914 99.272 1.00 77.00 83 GLU A CA 1
ATOM 687 C C . GLU A 1 83 ? -66.827 -12.804 98.876 1.00 77.00 83 GLU A C 1
ATOM 689 O O . GLU A 1 83 ? -66.751 -12.459 97.695 1.00 77.00 83 GLU A O 1
ATOM 694 N N . GLU A 1 84 ? -66.030 -12.303 99.824 1.00 77.06 84 GLU A N 1
ATOM 695 C CA . GLU A 1 84 ? -64.953 -11.334 99.578 1.00 77.06 84 GLU A CA 1
ATOM 696 C C . GLU A 1 84 ? -63.836 -11.941 98.705 1.00 77.06 84 GLU A C 1
ATOM 698 O O . GLU A 1 84 ? -63.470 -11.344 97.693 1.00 77.06 84 GLU A O 1
ATOM 703 N N . ASP A 1 85 ? -63.392 -13.169 98.993 1.00 72.31 85 ASP A N 1
ATOM 704 C CA . ASP A 1 85 ? -62.389 -13.899 98.203 1.00 72.31 85 ASP A CA 1
ATOM 705 C C . ASP A 1 85 ? -62.878 -14.173 96.772 1.00 72.31 85 ASP A C 1
ATOM 707 O O . ASP A 1 85 ? -62.130 -14.022 95.804 1.00 72.31 85 ASP A O 1
ATOM 711 N N . VAL A 1 86 ? -64.151 -14.551 96.600 1.00 75.88 86 VAL A N 1
ATOM 712 C CA . VAL A 1 86 ? -64.751 -14.768 95.273 1.00 75.88 86 VAL A CA 1
ATOM 713 C C . VAL A 1 86 ? -64.874 -13.452 94.506 1.00 75.88 86 VAL A C 1
ATOM 715 O O . VAL A 1 86 ? -64.632 -13.434 93.298 1.00 75.88 86 VAL A O 1
ATOM 718 N N . ALA A 1 87 ? -65.227 -12.350 95.170 1.00 78.06 87 ALA A N 1
ATOM 719 C CA . ALA A 1 87 ? -65.283 -11.035 94.539 1.00 78.06 87 ALA A CA 1
ATOM 720 C C . ALA A 1 87 ? -63.887 -10.548 94.115 1.00 78.06 87 ALA A C 1
ATOM 722 O O . ALA A 1 87 ? -63.723 -10.053 92.998 1.00 78.06 87 ALA A O 1
ATOM 723 N N . GLU A 1 88 ? -62.867 -10.746 94.952 1.00 79.56 88 GLU A N 1
ATOM 724 C CA . GLU A 1 88 ? -61.484 -10.388 94.633 1.00 79.56 88 GLU A CA 1
ATOM 725 C C . GLU A 1 88 ? -60.915 -11.267 93.508 1.00 79.56 88 GLU A C 1
ATOM 727 O O . GLU A 1 88 ? -60.271 -10.759 92.590 1.00 79.56 88 GLU A O 1
ATOM 732 N N . MET A 1 89 ? -61.218 -12.570 93.508 1.00 77.06 89 MET A N 1
ATOM 733 C CA . MET A 1 89 ? -60.852 -13.488 92.423 1.00 77.06 89 MET A CA 1
ATOM 734 C C . MET A 1 89 ? -61.533 -13.128 91.102 1.00 77.06 89 MET A C 1
ATOM 736 O O . MET A 1 89 ? -60.874 -13.140 90.063 1.00 77.06 89 MET A O 1
ATOM 740 N N . LYS A 1 90 ? -62.819 -12.752 91.120 1.00 79.12 90 LYS A N 1
ATOM 741 C CA . LYS A 1 90 ? -63.528 -12.266 89.924 1.00 79.12 90 LYS A CA 1
ATOM 742 C C . LYS A 1 90 ? -62.920 -10.969 89.401 1.00 79.12 90 LYS A C 1
ATOM 744 O O . LYS A 1 90 ? -62.679 -10.860 88.203 1.00 79.12 90 LYS A O 1
ATOM 749 N N . LYS A 1 91 ? -62.588 -10.024 90.284 1.00 83.69 91 LYS A N 1
ATOM 750 C CA . LYS A 1 91 ? -61.936 -8.767 89.900 1.00 83.69 91 LYS A CA 1
ATOM 751 C C . LYS A 1 91 ? -60.545 -9.007 89.302 1.00 83.69 91 LYS A C 1
ATOM 753 O O . LYS A 1 91 ? -60.240 -8.470 88.241 1.00 83.69 91 LYS A O 1
ATOM 758 N N . LYS A 1 92 ? -59.741 -9.889 89.908 1.00 82.50 92 LYS A N 1
ATOM 759 C CA . LYS A 1 92 ? -58.441 -10.323 89.364 1.00 82.50 92 LYS A CA 1
ATOM 760 C C . LYS A 1 92 ? -58.590 -11.029 88.014 1.00 82.50 92 LYS A C 1
ATOM 762 O O . LYS A 1 92 ? -57.777 -10.801 87.123 1.00 82.50 92 LYS A O 1
ATOM 767 N N . GLN A 1 93 ? -59.626 -11.851 87.828 1.00 79.50 93 GLN A N 1
ATOM 768 C CA . GLN A 1 93 ? -59.921 -12.489 86.541 1.00 79.50 93 GLN A CA 1
ATOM 769 C C . GLN A 1 93 ? -60.332 -11.472 85.472 1.00 79.50 93 GLN A C 1
ATOM 771 O O . GLN A 1 93 ? -59.821 -11.544 84.358 1.00 79.50 93 GLN A O 1
ATOM 776 N N . GLU A 1 94 ? -61.192 -10.504 85.790 1.00 82.00 94 GLU A N 1
ATOM 777 C CA . GLU A 1 94 ? -61.587 -9.439 84.861 1.00 82.00 94 GLU A CA 1
ATOM 778 C C . GLU A 1 94 ? -60.410 -8.530 84.481 1.00 82.00 94 GLU A C 1
ATOM 780 O O . GLU A 1 94 ? -60.238 -8.196 83.309 1.00 82.00 94 GLU A O 1
ATOM 785 N N . GLU A 1 95 ? -59.566 -8.151 85.442 1.00 83.56 95 GLU A N 1
ATOM 786 C CA . GLU A 1 95 ? -58.350 -7.368 85.190 1.00 83.56 95 GLU A CA 1
ATOM 787 C C . GLU A 1 95 ? -57.335 -8.158 84.352 1.00 83.56 95 GLU A C 1
ATOM 789 O O . GLU A 1 95 ? -56.750 -7.616 83.411 1.00 83.56 95 GLU A O 1
ATOM 794 N N . HIS A 1 96 ? -57.180 -9.458 84.616 1.00 78.94 96 HIS A N 1
ATOM 795 C CA . HIS A 1 96 ? -56.336 -10.344 83.818 1.00 78.94 96 HIS A CA 1
ATOM 796 C C . HIS A 1 96 ? -56.880 -10.534 82.392 1.00 78.94 96 HIS A C 1
ATOM 798 O O . HIS A 1 96 ? -56.106 -10.508 81.437 1.00 78.94 96 HIS A O 1
ATOM 804 N N . LEU A 1 97 ? -58.200 -10.657 82.212 1.00 82.00 97 LEU A N 1
ATOM 805 C CA . LEU A 1 97 ? -58.835 -10.724 80.891 1.00 82.00 97 LEU A CA 1
ATOM 806 C C . LEU A 1 97 ? -58.639 -9.422 80.106 1.00 82.00 97 LEU A C 1
ATOM 808 O O . LEU A 1 97 ? -58.191 -9.475 78.961 1.00 82.00 97 LEU A O 1
ATOM 812 N N . LYS A 1 98 ? -58.854 -8.259 80.735 1.00 84.81 98 LYS A N 1
ATOM 813 C CA . LYS A 1 98 ? -58.580 -6.944 80.126 1.00 84.81 98 LYS A CA 1
ATOM 814 C C . LYS A 1 98 ? -57.106 -6.782 79.752 1.00 84.81 98 LYS A C 1
ATOM 816 O O . LYS A 1 98 ? -56.794 -6.269 78.678 1.00 84.81 98 LYS A O 1
ATOM 821 N N . TYR A 1 99 ? -56.187 -7.246 80.600 1.00 87.62 99 TYR A N 1
ATOM 822 C CA . TYR A 1 99 ? -54.755 -7.254 80.298 1.00 87.62 99 TYR A CA 1
ATOM 823 C C . TYR A 1 99 ? -54.425 -8.157 79.100 1.00 87.62 99 TYR A C 1
ATOM 825 O O . TYR A 1 99 ? -53.669 -7.753 78.214 1.00 87.62 99 TYR A O 1
ATOM 833 N N . LEU A 1 100 ? -55.004 -9.360 79.033 1.00 83.06 100 LEU A N 1
ATOM 834 C CA . LEU A 1 100 ? -54.814 -10.282 77.914 1.00 83.06 100 LEU A CA 1
ATOM 835 C C . LEU A 1 100 ? -55.385 -9.729 76.603 1.00 83.06 100 LEU A C 1
ATOM 837 O O . LEU A 1 100 ? -54.724 -9.839 75.571 1.00 83.06 100 LEU A O 1
ATOM 841 N N . GLU A 1 101 ? -56.562 -9.104 76.627 1.00 83.62 101 GLU A N 1
ATOM 842 C CA . GLU A 1 101 ? -57.147 -8.430 75.461 1.00 83.62 101 GLU A CA 1
ATOM 843 C C . GLU A 1 101 ? -56.286 -7.250 75.002 1.00 83.62 101 GLU A C 1
ATOM 845 O O . GLU A 1 101 ? -55.940 -7.163 73.822 1.00 83.62 101 GLU A O 1
ATOM 850 N N . ALA A 1 102 ? -55.837 -6.393 75.923 1.00 82.31 102 ALA A N 1
ATOM 851 C CA . ALA A 1 102 ? -54.930 -5.292 75.603 1.00 82.31 102 ALA A CA 1
ATOM 852 C C . ALA A 1 102 ? -53.596 -5.793 75.020 1.00 82.31 102 ALA A C 1
ATOM 854 O O . ALA A 1 102 ? -53.066 -5.207 74.071 1.00 82.31 102 ALA A O 1
ATOM 855 N N . LYS A 1 103 ? -53.064 -6.906 75.543 1.00 83.94 103 LYS A N 1
ATOM 856 C CA . LYS A 1 103 ? -51.852 -7.553 75.027 1.00 83.94 103 LYS A CA 1
ATOM 857 C C . LYS A 1 103 ? -52.075 -8.121 73.625 1.00 83.94 103 LYS A C 1
ATOM 859 O O . LYS A 1 103 ? -51.227 -7.887 72.767 1.00 83.94 103 LYS A O 1
ATOM 864 N N . LYS A 1 104 ? -53.212 -8.777 73.361 1.00 86.06 104 LYS A N 1
ATOM 865 C CA . LYS A 1 104 ? -53.593 -9.251 72.018 1.00 86.06 104 LYS A CA 1
ATOM 866 C C . LYS A 1 104 ? -53.661 -8.094 71.025 1.00 86.06 104 LYS A C 1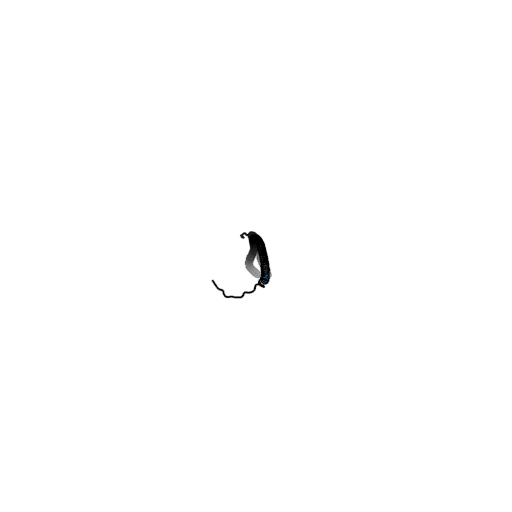
ATOM 868 O O . LYS A 1 104 ? -52.904 -8.101 70.059 1.00 86.06 104 LYS A O 1
ATOM 873 N N . VAL A 1 105 ? -54.427 -7.043 71.325 1.00 86.25 105 VAL A N 1
ATOM 874 C CA . VAL A 1 105 ? -54.551 -5.857 70.455 1.00 86.25 105 VAL A CA 1
ATOM 875 C C . VAL A 1 105 ? -53.194 -5.186 70.209 1.00 86.25 105 VAL A C 1
ATOM 877 O O . VAL A 1 105 ? -52.897 -4.764 69.089 1.00 86.25 105 VAL A O 1
ATOM 880 N N . LYS A 1 106 ? -52.326 -5.099 71.228 1.00 87.00 106 LYS A N 1
ATOM 881 C CA . LYS A 1 106 ? -50.966 -4.565 71.065 1.00 87.00 106 LYS A CA 1
ATOM 882 C C . LYS A 1 106 ? -50.123 -5.440 70.133 1.00 87.00 106 LYS A C 1
ATOM 884 O O . LYS A 1 106 ? -49.499 -4.908 69.217 1.00 87.00 106 LYS A O 1
ATOM 889 N N . THR A 1 107 ? -50.144 -6.760 70.323 1.00 85.94 107 THR A N 1
ATOM 890 C CA . THR A 1 107 ? -49.406 -7.698 69.462 1.00 85.94 107 THR A CA 1
ATOM 891 C C . THR A 1 107 ? -49.922 -7.712 68.024 1.00 85.94 107 THR A C 1
ATOM 893 O O . THR A 1 107 ? -49.111 -7.693 67.104 1.00 85.94 107 THR A O 1
ATOM 896 N N . GLU A 1 108 ? -51.235 -7.643 67.798 1.00 88.06 108 GLU A N 1
ATOM 897 C CA . GLU A 1 108 ? -51.826 -7.520 66.458 1.00 88.06 108 GLU A CA 1
ATOM 898 C C . GLU A 1 108 ? -51.386 -6.224 65.766 1.00 88.06 108 GLU A C 1
ATOM 900 O O . GLU A 1 108 ? -50.931 -6.250 64.622 1.00 88.06 108 GLU A O 1
ATOM 905 N N . ARG A 1 109 ? -51.418 -5.083 66.470 1.00 86.88 109 ARG A N 1
ATOM 906 C CA . ARG A 1 109 ? -50.919 -3.803 65.933 1.00 86.88 109 ARG A CA 1
ATOM 907 C C . ARG A 1 109 ? -49.427 -3.854 65.598 1.00 86.88 109 ARG A C 1
ATOM 909 O O . ARG A 1 109 ? -49.014 -3.308 64.575 1.00 86.88 109 ARG A O 1
ATOM 916 N N . GLU A 1 110 ? -48.611 -4.494 66.433 1.00 87.00 110 GLU A N 1
ATOM 917 C CA . GLU A 1 110 ? -47.181 -4.696 66.168 1.00 87.00 110 GLU A CA 1
ATOM 918 C C . GLU A 1 110 ? -46.941 -5.629 64.971 1.00 87.00 110 GLU A C 1
ATOM 920 O O . GLU A 1 110 ? -46.064 -5.348 64.152 1.00 87.00 110 GLU A O 1
ATOM 925 N N . GLN A 1 111 ? -47.737 -6.690 64.814 1.00 86.81 111 GLN A N 1
ATOM 926 C CA . GLN A 1 111 ? -47.676 -7.586 63.656 1.00 86.81 111 GLN A CA 1
ATOM 927 C C . GLN A 1 111 ? -48.062 -6.872 62.357 1.00 86.81 111 GLN A C 1
ATOM 929 O O . GLN A 1 111 ? -47.355 -7.017 61.362 1.00 86.81 111 GLN A O 1
ATOM 934 N N . VAL A 1 112 ? -49.112 -6.045 62.365 1.00 89.75 112 VAL A N 1
ATOM 935 C CA . VAL A 1 112 ? -49.506 -5.230 61.201 1.00 89.75 112 VAL A CA 1
ATOM 936 C C . VAL A 1 112 ? -48.400 -4.239 60.828 1.00 89.75 112 VAL A C 1
ATOM 938 O O . VAL A 1 112 ? -48.039 -4.142 59.654 1.00 89.75 112 VAL A O 1
ATOM 941 N N . LYS A 1 113 ? -47.796 -3.556 61.812 1.00 88.81 113 LYS A N 1
ATOM 942 C CA . LYS A 1 113 ? -46.646 -2.664 61.577 1.00 88.81 113 LYS A CA 1
ATOM 943 C C . LYS A 1 113 ? -45.438 -3.417 61.017 1.00 88.81 113 LYS A C 1
ATOM 945 O O . LYS A 1 113 ? -44.835 -2.953 60.053 1.00 88.81 113 LYS A O 1
ATOM 950 N N . ARG A 1 114 ? -45.108 -4.595 61.564 1.00 87.81 114 ARG A N 1
ATOM 951 C CA . ARG A 1 114 ? -44.039 -5.462 61.035 1.00 87.81 114 ARG A CA 1
ATOM 952 C C . ARG A 1 114 ? -44.328 -5.908 59.604 1.00 87.81 114 ARG A C 1
ATOM 954 O O . ARG A 1 114 ? -43.432 -5.856 58.772 1.00 87.81 114 ARG A O 1
ATOM 961 N N . ALA A 1 115 ? -45.560 -6.306 59.295 1.00 88.81 115 ALA A N 1
ATOM 962 C CA . ALA A 1 115 ? -45.947 -6.707 57.946 1.00 88.81 115 ALA A CA 1
ATOM 963 C C . ALA A 1 115 ? -45.852 -5.541 56.946 1.00 88.81 115 ALA A C 1
ATOM 965 O O . ALA A 1 115 ? -45.384 -5.742 55.826 1.00 88.81 115 ALA A O 1
ATOM 966 N N . GLY A 1 116 ? -46.247 -4.327 57.349 1.00 90.19 116 GLY A N 1
ATOM 967 C CA . GLY A 1 116 ? -46.060 -3.107 56.556 1.00 90.19 116 GLY A CA 1
ATOM 968 C C . GLY A 1 116 ? -44.583 -2.819 56.279 1.00 90.19 116 GLY A C 1
ATOM 969 O O . GLY A 1 116 ? -44.189 -2.698 55.122 1.00 90.19 116 GLY A O 1
ATOM 970 N N . TYR A 1 117 ? -43.753 -2.842 57.325 1.00 88.38 117 TYR A N 1
ATOM 971 C CA . TYR A 1 117 ? -42.306 -2.646 57.212 1.00 88.38 117 TYR A CA 1
ATOM 972 C C . TYR A 1 117 ? -41.638 -3.681 56.293 1.00 88.38 117 TYR A C 1
ATOM 974 O O . TYR A 1 117 ? -40.859 -3.322 55.416 1.00 88.38 117 TYR A O 1
ATOM 982 N N . LEU A 1 118 ? -41.980 -4.969 56.423 1.00 89.69 118 LEU A N 1
ATOM 983 C CA . LEU A 1 118 ? -41.444 -6.019 55.549 1.00 89.69 118 LEU A CA 1
ATOM 984 C C . LEU A 1 118 ? -41.873 -5.838 54.087 1.00 89.69 118 LEU A C 1
ATOM 986 O O . LEU A 1 118 ? -41.083 -6.117 53.186 1.00 89.69 118 LEU A O 1
ATOM 990 N N . LYS A 1 119 ? -43.097 -5.356 53.829 1.00 92.69 119 LYS A N 1
ATOM 991 C CA . LYS A 1 119 ? -43.559 -5.039 52.468 1.00 92.69 119 LYS A CA 1
ATOM 992 C C . LYS A 1 119 ? -42.782 -3.869 51.861 1.00 92.69 119 LYS A C 1
ATOM 994 O O . LYS A 1 119 ? -42.372 -3.965 50.705 1.00 92.69 119 LYS A O 1
ATOM 999 N N . GLU A 1 120 ? -42.554 -2.800 52.619 1.00 90.88 120 GLU A N 1
ATOM 1000 C CA . GLU A 1 120 ? -41.743 -1.656 52.176 1.00 90.88 120 GLU A CA 1
ATOM 1001 C C . GLU A 1 120 ? -40.296 -2.070 51.894 1.00 90.88 120 GLU A C 1
ATOM 1003 O O . GLU A 1 120 ? -39.751 -1.748 50.837 1.00 90.88 120 GLU A O 1
ATOM 1008 N N . LEU A 1 121 ? -39.703 -2.871 52.782 1.00 91.44 121 LEU A N 1
ATOM 1009 C CA . LEU A 1 121 ? -38.338 -3.374 52.639 1.00 91.44 121 LEU A CA 1
ATOM 1010 C C . LEU A 1 121 ? -38.210 -4.321 51.434 1.00 91.44 121 LEU A C 1
ATOM 1012 O O . LEU A 1 121 ? -37.250 -4.235 50.669 1.00 91.44 121 LEU A O 1
ATOM 1016 N N . ALA A 1 122 ? -39.216 -5.165 51.184 1.00 89.19 122 ALA A N 1
ATOM 1017 C CA . ALA A 1 122 ? -39.280 -5.991 49.979 1.00 89.19 122 ALA A CA 1
ATOM 1018 C C . ALA A 1 122 ? -39.391 -5.147 48.695 1.00 89.19 122 ALA A C 1
ATOM 1020 O O . ALA A 1 122 ? -38.756 -5.472 47.687 1.00 89.19 122 ALA A O 1
ATOM 1021 N N . ALA A 1 123 ? -40.161 -4.055 48.715 1.00 90.62 123 ALA A N 1
ATOM 1022 C CA . ALA A 1 123 ? -40.273 -3.138 47.582 1.00 90.62 123 ALA A CA 1
ATOM 1023 C C . ALA A 1 123 ? -38.951 -2.397 47.310 1.00 90.62 123 ALA A C 1
ATOM 1025 O O . ALA A 1 123 ? -38.521 -2.333 46.154 1.00 90.62 123 ALA A O 1
ATOM 1026 N N . GLN A 1 124 ? -38.271 -1.918 48.358 1.00 90.62 124 GLN A N 1
ATOM 1027 C CA . GLN A 1 124 ? -36.946 -1.297 48.257 1.00 90.62 124 GLN A CA 1
ATOM 1028 C C . GLN A 1 124 ? -35.895 -2.282 47.733 1.00 90.62 124 GLN A C 1
ATOM 1030 O O . GLN A 1 124 ? -35.200 -1.969 46.767 1.00 90.62 124 GLN A O 1
ATOM 1035 N N . ASN A 1 125 ? -35.836 -3.503 48.273 1.00 91.44 125 ASN A N 1
ATOM 1036 C CA . ASN A 1 125 ? -34.923 -4.539 47.783 1.00 91.44 125 ASN A CA 1
ATOM 1037 C C . ASN A 1 125 ? -35.175 -4.860 46.307 1.00 91.44 125 ASN A C 1
ATOM 1039 O O . ASN A 1 125 ? -34.239 -4.944 45.514 1.00 91.44 125 ASN A O 1
ATOM 1043 N N . LYS A 1 126 ? -36.442 -4.979 45.892 1.00 92.38 126 LYS A N 1
ATOM 1044 C CA . LYS A 1 126 ? -36.793 -5.212 44.484 1.00 92.38 126 LYS A CA 1
ATOM 1045 C C . LYS A 1 126 ? -36.363 -4.054 43.580 1.00 92.38 126 LYS A C 1
ATOM 1047 O O . LYS A 1 126 ? -35.962 -4.294 42.440 1.00 92.38 126 LYS A O 1
ATOM 1052 N N . PHE A 1 127 ? -36.456 -2.815 44.059 1.00 89.88 127 PHE A N 1
ATOM 1053 C CA . PHE A 1 127 ? -35.979 -1.639 43.336 1.00 89.88 127 PHE A CA 1
ATOM 1054 C C . PHE A 1 127 ? -34.450 -1.652 43.188 1.00 89.88 127 PHE A C 1
ATOM 1056 O O . PHE A 1 127 ? -33.958 -1.539 42.064 1.00 89.88 127 PHE A O 1
ATOM 1063 N N . MET A 1 128 ? -33.714 -1.893 44.277 1.00 92.06 128 MET A N 1
ATOM 1064 C CA . MET A 1 128 ? -32.248 -1.976 44.273 1.00 92.06 128 MET A CA 1
ATOM 1065 C C . MET A 1 128 ? -31.736 -3.096 43.362 1.00 92.06 128 MET A C 1
ATOM 1067 O O . MET A 1 128 ? -30.901 -2.844 42.498 1.00 92.06 128 MET A O 1
ATOM 1071 N N . MET A 1 129 ? -32.322 -4.294 43.444 1.00 92.38 129 MET A N 1
ATOM 1072 C CA . MET A 1 129 ? -31.969 -5.423 42.571 1.00 92.38 129 MET A CA 1
ATOM 1073 C C . MET A 1 129 ? -32.186 -5.106 41.084 1.00 92.38 129 MET A C 1
ATOM 1075 O O . MET A 1 129 ? -31.393 -5.500 40.229 1.00 92.38 129 MET A O 1
ATOM 1079 N N . ARG A 1 130 ? -33.260 -4.380 40.741 1.00 90.81 130 ARG A N 1
ATOM 1080 C CA . ARG A 1 130 ? -33.499 -3.932 39.358 1.00 90.81 130 ARG A CA 1
ATOM 1081 C C . ARG A 1 130 ? -32.465 -2.900 38.914 1.00 90.81 130 ARG A C 1
ATOM 1083 O O . ARG A 1 130 ? -32.018 -2.970 37.771 1.00 90.81 130 ARG A O 1
ATOM 1090 N N . ALA A 1 131 ? -32.094 -1.965 39.787 1.00 91.31 131 ALA A N 1
ATOM 1091 C CA . ALA A 1 131 ? -31.073 -0.963 39.500 1.00 91.31 131 ALA A CA 1
ATOM 1092 C C . ALA A 1 131 ? -29.690 -1.606 39.290 1.00 91.31 131 ALA A C 1
ATOM 1094 O O . ALA A 1 131 ? -29.018 -1.298 38.306 1.00 91.31 131 ALA A O 1
ATOM 1095 N N . GLU A 1 132 ? -29.297 -2.561 40.138 1.00 92.00 132 GLU A N 1
ATOM 1096 C CA . GLU A 1 132 ? -28.056 -3.327 39.970 1.00 92.00 132 GLU A CA 1
ATOM 1097 C C . GLU A 1 132 ? -28.063 -4.155 38.687 1.00 92.00 132 GLU A C 1
ATOM 1099 O O . GLU A 1 132 ? -27.096 -4.117 37.923 1.00 92.00 132 GLU A O 1
ATOM 1104 N N . LYS A 1 133 ? -29.176 -4.836 38.382 1.00 93.19 133 LYS A N 1
ATOM 1105 C CA . LYS A 1 133 ? -29.310 -5.579 37.125 1.00 93.19 133 LYS A CA 1
ATOM 1106 C C . LYS A 1 133 ? -29.094 -4.663 35.917 1.00 93.19 133 LYS A C 1
ATOM 1108 O O . LYS A 1 133 ? -28.274 -4.990 35.066 1.00 93.19 133 LYS A O 1
ATOM 1113 N N . ARG A 1 134 ? -29.730 -3.486 35.879 1.00 91.69 134 ARG A N 1
ATOM 1114 C CA . ARG A 1 134 ? -29.522 -2.495 34.804 1.00 91.69 134 ARG A CA 1
ATOM 1115 C C . ARG A 1 134 ? -28.082 -2.002 34.735 1.00 91.69 134 ARG A C 1
ATOM 1117 O O . ARG A 1 134 ? -27.544 -1.867 33.644 1.00 91.69 134 ARG A O 1
ATOM 1124 N N . LYS A 1 135 ? -27.438 -1.762 35.880 1.00 94.06 135 LYS A N 1
ATOM 1125 C CA . LYS A 1 135 ? -26.031 -1.343 35.929 1.00 94.06 135 LYS A CA 1
ATOM 1126 C C . LYS A 1 135 ? -25.111 -2.404 35.322 1.00 94.06 135 LYS A C 1
ATOM 1128 O O . LYS A 1 135 ? -24.268 -2.067 34.496 1.00 94.06 135 LYS A O 1
ATOM 1133 N N . THR A 1 136 ? -25.298 -3.672 35.688 1.00 93.44 136 THR A N 1
ATOM 1134 C CA . THR A 1 136 ? -24.506 -4.784 35.131 1.00 93.44 136 THR A CA 1
ATOM 1135 C C . THR A 1 136 ? -24.781 -5.007 33.641 1.00 93.44 136 THR A C 1
ATOM 1137 O O . THR A 1 136 ? -23.849 -5.249 32.878 1.00 93.44 136 THR A O 1
ATOM 1140 N N . GLU A 1 137 ? -26.034 -4.874 33.202 1.00 93.00 137 GLU A N 1
ATOM 1141 C CA . GLU A 1 137 ? -26.428 -4.961 31.791 1.00 93.00 137 GLU A CA 1
ATOM 1142 C C . GLU A 1 137 ? -25.808 -3.830 30.960 1.00 93.00 137 GLU A C 1
ATOM 1144 O O . GLU A 1 137 ? -25.194 -4.091 29.928 1.00 93.00 137 GLU A O 1
ATOM 1149 N N . ALA A 1 138 ? -25.863 -2.590 31.455 1.00 93.44 138 ALA A N 1
ATOM 1150 C CA . ALA A 1 138 ? -25.251 -1.430 30.816 1.00 93.44 138 ALA A CA 1
ATOM 1151 C C . ALA A 1 138 ? -23.724 -1.575 30.703 1.00 93.44 138 ALA A C 1
ATOM 1153 O O . ALA A 1 138 ? -23.148 -1.258 29.666 1.0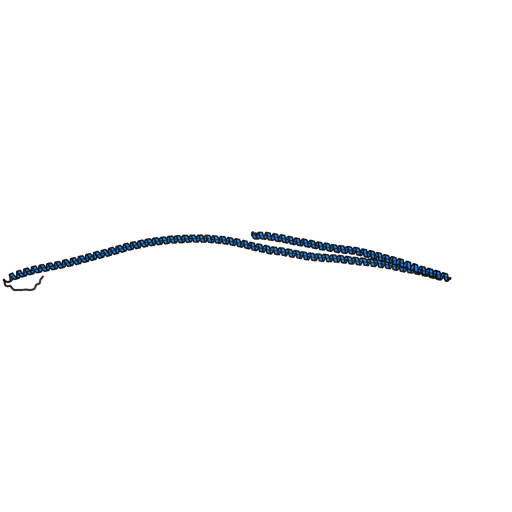0 93.44 138 ALA A O 1
ATOM 1154 N N . GLN A 1 139 ? -23.061 -2.089 31.745 1.00 93.81 139 GLN A N 1
ATOM 1155 C CA . GLN A 1 139 ? -21.619 -2.354 31.716 1.00 93.81 139 GLN A CA 1
ATOM 1156 C C . GLN A 1 139 ? -21.252 -3.400 30.659 1.00 93.81 139 GLN A C 1
ATOM 1158 O O . GLN A 1 139 ? -20.372 -3.145 29.838 1.00 93.81 139 GLN A O 1
ATOM 1163 N N . LYS A 1 140 ? -21.964 -4.534 30.627 1.00 94.69 140 LYS A N 1
ATOM 1164 C CA . LYS A 1 140 ? -21.744 -5.588 29.623 1.00 94.69 140 LYS A CA 1
ATOM 1165 C C . LYS A 1 140 ? -21.982 -5.084 28.202 1.00 94.69 140 LYS A C 1
ATOM 1167 O O . LYS A 1 140 ? -21.186 -5.382 27.313 1.00 94.69 140 LYS A O 1
ATOM 1172 N N . TYR A 1 141 ? -23.040 -4.303 27.989 1.00 93.75 141 TYR A N 1
ATOM 1173 C CA . TYR A 1 141 ? -23.346 -3.702 26.689 1.00 93.75 141 TYR A CA 1
ATOM 1174 C C . TYR A 1 141 ? -22.216 -2.779 26.207 1.00 93.75 141 TYR A C 1
ATOM 1176 O O . TYR A 1 141 ? -21.801 -2.846 25.053 1.00 93.75 141 TYR A O 1
ATOM 1184 N N . VAL A 1 142 ? -21.661 -1.950 27.097 1.00 94.00 142 VAL A N 1
ATOM 1185 C CA . VAL A 1 142 ? -20.547 -1.055 26.749 1.00 94.00 142 VAL A CA 1
ATOM 1186 C C . VAL A 1 142 ? -19.275 -1.823 26.432 1.00 94.00 142 VAL A C 1
ATOM 1188 O O . VAL A 1 142 ? -18.597 -1.494 25.462 1.00 94.00 142 VAL A O 1
ATOM 1191 N N . GLU A 1 143 ? -18.926 -2.813 27.251 1.00 94.44 143 GLU A N 1
ATOM 1192 C CA . GLU A 1 143 ? -17.710 -3.602 27.061 1.00 94.44 143 GLU A CA 1
ATOM 1193 C C . GLU A 1 143 ? -17.742 -4.356 25.726 1.00 94.44 143 GLU A C 1
ATOM 1195 O O . GLU A 1 143 ? -16.812 -4.245 24.924 1.00 94.44 143 GLU A O 1
ATOM 1200 N N . THR A 1 144 ? -18.847 -5.055 25.455 1.00 94.25 144 THR A N 1
ATOM 1201 C CA . THR A 1 144 ? -19.053 -5.792 24.200 1.00 94.25 144 THR A CA 1
ATOM 1202 C C . THR A 1 144 ? -19.082 -4.855 22.997 1.00 94.25 144 THR A C 1
ATOM 1204 O O . THR A 1 144 ? -18.295 -5.040 22.069 1.00 94.25 144 THR A O 1
ATOM 1207 N N . GLY A 1 145 ? -19.882 -3.786 23.045 1.00 94.19 145 GLY A N 1
ATOM 1208 C CA . GLY A 1 145 ? -19.985 -2.828 21.947 1.00 94.19 145 GLY A CA 1
ATOM 1209 C C . GLY A 1 145 ? -18.662 -2.125 21.630 1.00 94.19 145 GLY A C 1
ATOM 1210 O O . GLY A 1 145 ? -18.313 -1.968 20.460 1.00 94.19 145 GLY A O 1
ATOM 1211 N N . LYS A 1 146 ? -17.884 -1.719 22.647 1.00 94.12 146 LYS A N 1
ATOM 1212 C CA . LYS A 1 146 ? -16.568 -1.087 22.427 1.00 94.12 146 LYS A CA 1
ATOM 1213 C C . LYS A 1 146 ? -15.595 -2.049 21.758 1.00 94.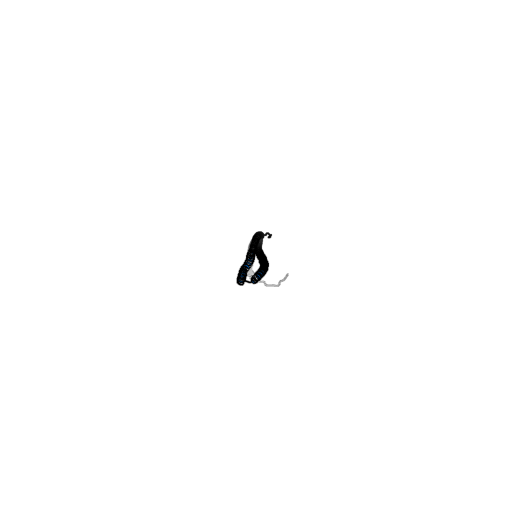12 146 LYS A C 1
ATOM 1215 O O . LYS A 1 146 ? -14.943 -1.663 20.790 1.00 94.12 146 LYS A O 1
ATOM 1220 N N . ARG A 1 147 ? -15.540 -3.295 22.235 1.00 94.88 147 ARG A N 1
ATOM 1221 C CA . ARG A 1 147 ? -14.675 -4.334 21.669 1.00 94.88 147 ARG A CA 1
ATOM 1222 C C . ARG A 1 147 ? -15.055 -4.669 20.226 1.00 94.88 147 ARG A C 1
ATOM 1224 O O . ARG A 1 147 ? -14.175 -4.850 19.389 1.00 94.88 147 ARG A O 1
ATOM 1231 N N . GLU A 1 148 ? -16.348 -4.733 19.919 1.00 95.50 148 GLU A N 1
ATOM 1232 C CA . GLU A 1 148 ? -16.836 -4.942 18.553 1.00 95.50 148 GLU A CA 1
ATOM 1233 C C . GLU A 1 148 ? -16.490 -3.768 17.635 1.00 95.50 148 GLU A C 1
ATOM 1235 O O . GLU A 1 148 ? -16.013 -3.988 16.519 1.00 95.50 148 GLU A O 1
ATOM 1240 N N . ALA A 1 149 ? -16.674 -2.528 18.102 1.00 95.38 149 ALA A N 1
ATOM 1241 C CA . ALA A 1 149 ? -16.323 -1.330 17.346 1.00 95.38 149 ALA A CA 1
ATOM 1242 C C . ALA A 1 149 ? -14.821 -1.292 17.020 1.00 95.38 149 ALA A C 1
ATOM 1244 O O . ALA A 1 149 ? -14.459 -1.160 15.852 1.00 95.38 149 ALA A O 1
ATOM 1245 N N . GLU A 1 150 ? -13.962 -1.500 18.021 1.00 94.88 150 GLU A N 1
ATOM 1246 C CA . GLU A 1 150 ? -12.503 -1.570 17.856 1.00 94.88 150 GLU A CA 1
ATOM 1247 C C . GLU A 1 150 ? -12.093 -2.710 16.915 1.00 94.88 150 GLU A C 1
ATOM 1249 O O . GLU A 1 150 ? -11.293 -2.517 15.997 1.00 94.88 150 GLU A O 1
ATOM 1254 N N . GLY A 1 151 ? -12.687 -3.895 17.084 1.00 95.69 151 GLY A N 1
ATOM 1255 C CA . GLY A 1 151 ? -12.411 -5.057 16.241 1.00 95.69 151 GLY A CA 1
ATOM 1256 C C . GLY A 1 151 ? -12.853 -4.880 14.785 1.00 95.69 151 GLY A C 1
ATOM 1257 O O . GLY A 1 151 ? -12.227 -5.431 13.878 1.00 95.69 151 GLY A O 1
ATOM 1258 N N . LEU A 1 152 ? -13.923 -4.126 14.525 1.00 95.62 152 LEU A N 1
ATOM 1259 C CA . LEU A 1 152 ? -14.353 -3.779 13.167 1.00 95.62 152 LEU A CA 1
ATOM 1260 C C . LEU A 1 152 ? -13.407 -2.760 12.525 1.00 95.62 152 LEU A C 1
ATOM 1262 O O . LEU A 1 152 ? -12.999 -2.959 11.382 1.00 95.62 152 LEU A O 1
ATOM 1266 N N . THR A 1 153 ? -13.011 -1.714 13.253 1.00 96.25 153 THR A N 1
ATOM 1267 C CA . THR A 1 153 ? -12.053 -0.718 12.751 1.00 96.25 153 THR A CA 1
ATOM 1268 C C . THR A 1 153 ? -10.700 -1.344 12.453 1.00 96.25 153 THR A C 1
ATOM 1270 O O . THR A 1 153 ? -10.119 -1.084 11.401 1.00 96.25 153 THR A O 1
ATOM 1273 N N . PHE A 1 154 ? -10.211 -2.211 13.341 1.00 96.81 154 PHE A N 1
ATOM 1274 C CA . PHE A 1 154 ? -8.959 -2.929 13.139 1.00 96.81 154 PHE A CA 1
ATOM 1275 C C . PHE A 1 154 ? -8.987 -3.783 11.865 1.00 96.81 154 PHE A C 1
ATOM 1277 O O . PHE A 1 154 ? -8.094 -3.655 11.029 1.00 96.81 154 PHE A O 1
ATOM 1284 N N . ARG A 1 155 ? -10.042 -4.591 11.673 1.00 96.94 155 ARG A N 1
ATOM 1285 C CA . ARG A 1 155 ? -10.221 -5.396 10.452 1.00 96.94 155 ARG A CA 1
ATOM 1286 C C . ARG A 1 155 ? -10.256 -4.526 9.199 1.00 96.94 155 ARG A C 1
ATOM 1288 O O . ARG A 1 155 ? -9.515 -4.791 8.259 1.00 96.94 155 ARG A O 1
ATOM 1295 N N . ARG A 1 156 ? -11.026 -3.436 9.220 1.00 97.00 156 ARG A N 1
ATOM 1296 C CA . ARG A 1 156 ? -11.124 -2.511 8.083 1.00 97.00 156 ARG A CA 1
ATOM 1297 C C . ARG A 1 156 ? -9.778 -1.865 7.742 1.00 97.00 156 ARG A C 1
ATOM 1299 O O . ARG A 1 156 ? -9.431 -1.755 6.572 1.00 97.00 156 ARG A O 1
ATOM 1306 N N . LYS A 1 157 ? -8.986 -1.472 8.745 1.00 97.19 157 LYS A N 1
ATOM 1307 C CA . LYS A 1 157 ? -7.626 -0.944 8.536 1.00 97.19 157 LYS A CA 1
ATOM 1308 C C . LYS A 1 157 ? -6.698 -1.987 7.907 1.00 97.19 157 LYS A C 1
ATOM 1310 O O . LYS A 1 157 ? -5.962 -1.644 6.986 1.00 97.19 157 LYS A O 1
ATOM 1315 N N . GLN A 1 158 ? -6.765 -3.242 8.357 1.00 97.56 158 GLN A N 1
ATOM 1316 C CA . GLN A 1 158 ? -5.992 -4.339 7.764 1.00 97.56 158 GLN A CA 1
ATOM 1317 C C . GLN A 1 158 ? -6.386 -4.615 6.310 1.00 97.56 158 GLN A C 1
ATOM 1319 O O . GLN A 1 158 ? -5.512 -4.818 5.469 1.00 97.56 158 GLN A O 1
ATOM 1324 N N . GLU A 1 159 ? -7.681 -4.601 5.995 1.00 97.44 159 GLU A N 1
ATOM 1325 C CA . GLU A 1 159 ? -8.174 -4.752 4.621 1.00 97.44 159 GLU A CA 1
ATOM 1326 C C . GLU A 1 159 ? -7.631 -3.638 3.719 1.00 97.44 159 GLU A C 1
ATOM 1328 O O . GLU A 1 159 ? -7.069 -3.932 2.663 1.00 97.44 159 GLU A O 1
ATOM 1333 N N . ILE A 1 160 ? -7.680 -2.381 4.178 1.00 97.31 160 ILE A N 1
ATOM 1334 C CA . ILE A 1 160 ? -7.101 -1.234 3.461 1.00 97.31 160 ILE A CA 1
ATOM 1335 C C . ILE A 1 160 ? -5.592 -1.434 3.224 1.00 97.31 160 ILE A C 1
ATOM 1337 O O . ILE A 1 160 ? -5.103 -1.197 2.119 1.00 97.31 160 ILE A O 1
ATOM 1341 N N . ASP A 1 161 ? -4.834 -1.900 4.220 1.00 96.31 161 ASP A N 1
ATOM 1342 C CA . ASP A 1 161 ? -3.395 -2.174 4.073 1.00 96.31 161 ASP A CA 1
ATOM 1343 C C . ASP A 1 161 ? -3.092 -3.268 3.044 1.00 96.31 161 ASP A C 1
ATOM 1345 O O . ASP A 1 161 ? -2.166 -3.144 2.233 1.00 96.31 161 ASP A O 1
ATOM 1349 N N . MET A 1 162 ? -3.894 -4.332 3.026 1.00 97.38 162 MET A N 1
ATOM 1350 C CA . MET A 1 162 ? -3.752 -5.396 2.035 1.00 97.38 162 MET A CA 1
ATOM 1351 C C . MET A 1 162 ? -4.104 -4.914 0.626 1.00 97.38 162 MET A C 1
ATOM 1353 O O . MET A 1 162 ? -3.354 -5.188 -0.314 1.00 97.38 162 MET A O 1
ATOM 1357 N N . GLU A 1 163 ? -5.217 -4.194 0.470 1.00 97.00 163 GLU A N 1
ATOM 1358 C CA . GLU A 1 163 ? -5.653 -3.627 -0.812 1.00 97.00 163 GLU A CA 1
ATOM 1359 C C . GLU A 1 163 ? -4.597 -2.681 -1.383 1.00 97.00 163 GLU A C 1
ATOM 1361 O O . GLU A 1 163 ? -4.199 -2.811 -2.540 1.00 97.00 163 GLU A O 1
ATOM 1366 N N . THR A 1 164 ? -4.087 -1.774 -0.555 1.00 96.56 164 THR A N 1
ATOM 1367 C CA . THR A 1 164 ? -3.104 -0.767 -0.972 1.00 96.56 164 THR A CA 1
ATOM 1368 C C . THR A 1 164 ? -1.768 -1.403 -1.323 1.00 96.56 164 THR A C 1
ATOM 1370 O O . THR A 1 164 ? -1.165 -1.043 -2.330 1.00 96.56 164 THR A O 1
ATOM 1373 N N . THR A 1 165 ? -1.330 -2.419 -0.577 1.00 96.88 165 THR A N 1
ATOM 1374 C CA . THR A 1 165 ? -0.119 -3.175 -0.922 1.00 96.88 165 THR A CA 1
ATOM 1375 C C . THR A 1 165 ? -0.274 -3.907 -2.258 1.00 96.88 165 THR A C 1
ATOM 1377 O O . THR A 1 165 ? 0.655 -3.910 -3.068 1.00 96.88 165 THR A O 1
ATOM 1380 N N . ARG A 1 166 ? -1.441 -4.514 -2.521 1.00 97.06 166 ARG A N 1
ATOM 1381 C CA . ARG A 1 166 ? -1.736 -5.160 -3.812 1.00 97.06 166 ARG A CA 1
ATOM 1382 C C . ARG A 1 166 ? -1.748 -4.144 -4.953 1.00 97.06 166 ARG A C 1
ATOM 1384 O O . ARG A 1 166 ? -1.096 -4.387 -5.964 1.00 97.06 166 ARG A O 1
ATOM 1391 N N . ALA A 1 167 ? -2.411 -3.005 -4.766 1.00 97.12 167 ALA A N 1
ATOM 1392 C CA . ALA A 1 167 ? -2.473 -1.935 -5.757 1.00 97.12 167 ALA A CA 1
ATOM 1393 C C . ALA A 1 167 ? -1.082 -1.361 -6.070 1.00 97.12 167 ALA A C 1
ATOM 1395 O O . ALA A 1 167 ? -0.728 -1.235 -7.238 1.00 97.12 167 ALA A O 1
ATOM 1396 N N . LYS A 1 168 ? -0.245 -1.115 -5.049 1.00 97.25 168 LYS A N 1
ATOM 1397 C CA . LYS A 1 168 ? 1.148 -0.679 -5.244 1.00 97.25 168 LYS A CA 1
ATOM 1398 C C . LYS A 1 168 ? 1.944 -1.684 -6.069 1.00 97.25 168 LYS A C 1
ATOM 1400 O O . LYS A 1 168 ? 2.633 -1.287 -6.997 1.00 97.25 168 LYS A O 1
ATOM 1405 N N . ARG A 1 169 ? 1.844 -2.984 -5.762 1.00 96.94 169 ARG A N 1
ATOM 1406 C CA . ARG A 1 169 ? 2.544 -4.037 -6.523 1.00 96.94 169 ARG A CA 1
ATOM 1407 C C . ARG A 1 169 ? 2.089 -4.114 -7.979 1.00 96.94 169 ARG A C 1
ATOM 1409 O O . ARG A 1 169 ? 2.920 -4.362 -8.844 1.00 96.94 169 ARG A O 1
ATOM 1416 N N . ALA A 1 170 ? 0.796 -3.932 -8.241 1.00 97.44 170 ALA A N 1
ATOM 1417 C CA . ALA A 1 170 ? 0.278 -3.890 -9.605 1.00 97.44 170 ALA A CA 1
ATOM 1418 C C . ALA A 1 170 ? 0.840 -2.676 -10.359 1.00 97.44 170 ALA A C 1
ATOM 1420 O O . ALA A 1 170 ? 1.439 -2.839 -11.417 1.00 97.44 170 ALA A O 1
ATOM 1421 N N . LEU A 1 171 ? 0.768 -1.488 -9.750 1.00 96.50 171 LEU A N 1
ATOM 1422 C CA . LEU A 1 171 ? 1.297 -0.254 -10.329 1.00 96.50 171 LEU A CA 1
ATOM 1423 C C . LEU A 1 171 ? 2.799 -0.357 -10.646 1.00 96.50 171 LEU A C 1
ATOM 1425 O O . LEU A 1 171 ? 3.217 0.019 -11.737 1.00 96.50 171 LEU A O 1
ATOM 1429 N N . THR A 1 172 ? 3.610 -0.897 -9.728 1.00 95.06 172 THR A N 1
ATOM 1430 C CA . THR A 1 172 ? 5.056 -1.056 -9.960 1.00 95.06 172 THR A CA 1
ATOM 1431 C C . THR A 1 172 ? 5.383 -2.107 -11.022 1.00 95.06 172 THR A C 1
ATOM 1433 O O . TH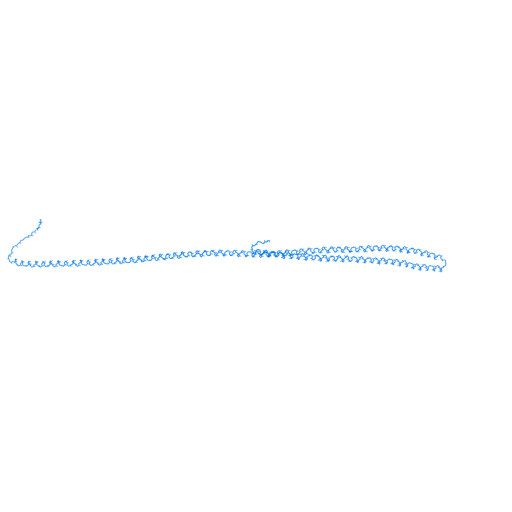R A 1 172 ? 6.387 -1.992 -11.729 1.00 95.06 172 THR A O 1
ATOM 1436 N N . ALA A 1 173 ? 4.553 -3.144 -11.166 1.00 97.12 173 ALA A N 1
ATOM 1437 C CA . ALA A 1 173 ? 4.701 -4.122 -12.238 1.00 97.12 173 ALA A CA 1
ATOM 1438 C C . ALA A 1 173 ? 4.397 -3.493 -13.607 1.00 97.12 173 ALA A C 1
ATOM 1440 O O . ALA A 1 173 ? 5.172 -3.674 -14.549 1.00 97.12 173 ALA A O 1
ATOM 1441 N N . ASP A 1 174 ? 3.328 -2.704 -13.701 1.00 96.06 174 ASP A N 1
ATOM 1442 C CA . ASP A 1 174 ? 2.942 -2.018 -14.934 1.00 96.06 174 ASP A CA 1
ATOM 1443 C C . ASP A 1 174 ? 4.005 -1.000 -15.364 1.00 96.06 174 ASP A C 1
ATOM 1445 O O . ASP A 1 174 ? 4.448 -1.007 -16.515 1.00 96.06 174 ASP A O 1
ATOM 1449 N N . THR A 1 175 ? 4.515 -0.183 -14.439 1.00 95.56 175 THR A N 1
ATOM 1450 C CA . THR A 1 175 ? 5.565 0.807 -14.744 1.00 95.56 175 THR A CA 1
ATOM 1451 C C . THR A 1 175 ? 6.888 0.141 -15.127 1.00 95.56 175 THR A C 1
ATOM 1453 O O . THR A 1 175 ? 7.620 0.648 -15.984 1.00 95.56 175 THR A O 1
ATOM 1456 N N . ARG A 1 176 ? 7.208 -1.023 -14.544 1.00 95.19 176 ARG A N 1
ATOM 1457 C CA . ARG A 1 176 ? 8.353 -1.844 -14.960 1.00 95.19 176 ARG A CA 1
ATOM 1458 C C . ARG A 1 176 ? 8.181 -2.358 -16.389 1.00 95.19 176 ARG A C 1
ATOM 1460 O O . ARG A 1 176 ? 9.147 -2.321 -17.149 1.00 95.19 176 ARG A O 1
ATOM 1467 N N . ASN A 1 177 ? 6.984 -2.809 -16.760 1.00 96.88 177 ASN A N 1
ATOM 1468 C CA . ASN A 1 177 ? 6.694 -3.262 -18.122 1.00 96.88 177 ASN A CA 1
ATOM 1469 C C . ASN A 1 177 ? 6.818 -2.115 -19.133 1.00 96.88 177 ASN A C 1
ATOM 1471 O O . ASN A 1 177 ? 7.418 -2.302 -20.190 1.00 96.88 177 ASN A O 1
ATOM 1475 N N . VAL A 1 178 ? 6.344 -0.914 -18.785 1.00 97.38 178 VAL A N 1
ATOM 1476 C CA . VAL A 1 178 ? 6.531 0.291 -19.611 1.00 97.38 178 VAL A CA 1
ATOM 1477 C C . VAL A 1 178 ? 8.018 0.586 -19.822 1.00 97.38 178 VAL A C 1
ATOM 1479 O O . VAL A 1 178 ? 8.452 0.775 -20.956 1.00 97.38 178 VAL A O 1
ATOM 1482 N N . ARG A 1 179 ? 8.830 0.560 -18.757 1.00 95.69 179 ARG A N 1
ATOM 1483 C CA . ARG A 1 179 ? 10.286 0.763 -18.867 1.00 95.69 179 ARG A CA 1
ATOM 1484 C C . ARG A 1 179 ? 10.958 -0.296 -19.744 1.00 95.69 179 ARG A C 1
ATOM 1486 O O . ARG A 1 179 ? 11.754 0.056 -20.607 1.00 95.69 179 ARG A O 1
ATOM 1493 N N . ALA A 1 180 ? 10.577 -1.564 -19.593 1.00 96.81 180 ALA A N 1
ATOM 1494 C CA . ALA A 1 180 ? 11.082 -2.642 -20.439 1.00 96.81 180 ALA A CA 1
ATOM 1495 C C . ALA A 1 180 ? 10.705 -2.456 -21.921 1.00 96.81 180 ALA A C 1
ATOM 1497 O O . ALA A 1 180 ? 11.519 -2.732 -22.801 1.00 96.81 180 ALA A O 1
ATOM 1498 N N . HIS A 1 181 ? 9.500 -1.958 -22.209 1.00 97.81 181 HIS A N 1
ATOM 1499 C CA . HIS A 1 181 ? 9.090 -1.632 -23.574 1.00 97.81 181 HIS A CA 1
ATOM 1500 C C . HIS A 1 181 ? 9.946 -0.507 -24.170 1.00 97.81 181 HIS A C 1
ATOM 1502 O O . HIS A 1 181 ? 10.409 -0.627 -25.302 1.00 97.81 181 HIS A O 1
ATOM 1508 N N . ILE A 1 182 ? 10.219 0.547 -23.395 1.00 97.75 182 ILE A N 1
ATOM 1509 C CA . ILE A 1 182 ? 11.092 1.652 -23.820 1.00 97.75 182 ILE A CA 1
ATOM 1510 C C . ILE A 1 182 ? 12.500 1.138 -24.151 1.00 97.75 182 ILE A C 1
ATOM 1512 O O . ILE A 1 182 ? 13.067 1.528 -25.171 1.00 97.75 182 ILE A O 1
ATOM 1516 N N . ASP A 1 183 ? 13.054 0.237 -23.337 1.00 96.31 183 ASP A N 1
ATOM 1517 C CA . ASP A 1 183 ? 14.379 -0.347 -23.581 1.00 96.31 183 ASP A CA 1
ATOM 1518 C C . ASP A 1 183 ? 14.408 -1.205 -24.862 1.00 96.31 183 ASP A C 1
ATOM 1520 O O . ASP A 1 183 ? 15.384 -1.183 -25.621 1.00 96.31 183 ASP A O 1
ATOM 1524 N N . LEU A 1 184 ? 13.327 -1.945 -25.137 1.00 97.69 184 LEU A N 1
ATOM 1525 C CA . LEU A 1 184 ? 13.181 -2.717 -26.373 1.00 97.69 184 LEU A CA 1
ATOM 1526 C C . LEU A 1 184 ? 13.098 -1.810 -27.605 1.00 97.69 184 LEU A C 1
ATOM 1528 O O . LEU A 1 184 ? 13.777 -2.075 -28.601 1.00 97.69 184 LEU A O 1
ATOM 1532 N N . GLU A 1 185 ? 12.311 -0.736 -27.541 1.00 96.88 185 GLU A N 1
ATOM 1533 C CA . GLU A 1 185 ? 12.217 0.253 -28.618 1.00 96.88 185 GLU A CA 1
ATOM 1534 C C . GLU A 1 185 ? 13.550 0.967 -28.855 1.00 96.88 185 GLU A C 1
ATOM 1536 O O . GLU A 1 185 ? 13.966 1.113 -30.006 1.00 96.88 185 GLU A O 1
ATOM 1541 N N . GLU A 1 186 ? 14.258 1.347 -27.786 1.00 97.56 186 GLU A N 1
ATOM 1542 C CA . GLU A 1 186 ? 15.587 1.958 -27.858 1.00 97.56 186 GLU A CA 1
ATOM 1543 C C . GLU A 1 186 ? 16.563 1.041 -28.607 1.00 97.56 186 GLU A C 1
ATOM 1545 O O . GLU A 1 186 ? 17.242 1.464 -29.549 1.00 97.56 186 GLU A O 1
ATOM 1550 N N . LYS A 1 187 ? 16.607 -0.240 -28.222 1.00 97.69 187 LYS A N 1
ATOM 1551 C CA . LYS A 1 187 ? 17.474 -1.238 -28.852 1.00 97.69 187 LYS A CA 1
ATOM 1552 C C . LYS A 1 187 ? 17.122 -1.437 -30.323 1.00 97.69 187 LYS A C 1
ATOM 1554 O O . LYS A 1 187 ? 18.024 -1.440 -31.160 1.00 97.69 187 LYS A O 1
ATOM 1559 N N . LYS A 1 188 ? 15.834 -1.582 -30.640 1.00 97.88 188 LYS A N 1
ATOM 1560 C CA . LYS A 1 188 ? 15.362 -1.778 -32.014 1.00 97.88 188 LYS A CA 1
ATOM 1561 C C . LYS A 1 188 ? 15.717 -0.581 -32.898 1.00 97.88 188 LYS A C 1
ATOM 1563 O O . LYS A 1 188 ? 16.284 -0.764 -33.969 1.00 97.88 188 LYS A O 1
ATOM 1568 N N . ALA A 1 189 ? 15.476 0.640 -32.424 1.00 96.69 189 ALA A N 1
ATOM 1569 C CA . ALA A 1 189 ? 15.789 1.853 -33.174 1.00 96.69 189 ALA A CA 1
ATOM 1570 C C . ALA A 1 189 ? 17.300 2.003 -33.437 1.00 96.69 189 ALA A C 1
ATOM 1572 O O . ALA A 1 189 ? 17.702 2.363 -34.544 1.00 96.69 189 ALA A O 1
ATOM 1573 N N . LYS A 1 190 ? 18.155 1.672 -32.457 1.00 97.38 190 LYS A N 1
ATOM 1574 C CA . LYS A 1 190 ? 19.616 1.660 -32.650 1.00 97.38 190 LYS A CA 1
ATOM 1575 C C . LYS A 1 190 ? 20.061 0.610 -33.669 1.00 97.38 190 LYS A C 1
ATOM 1577 O O . LYS A 1 190 ? 20.911 0.916 -34.500 1.00 97.38 190 LYS A O 1
ATOM 1582 N N . GLN A 1 191 ? 19.481 -0.591 -33.628 1.00 97.50 191 GLN A N 1
ATOM 1583 C CA . GLN A 1 191 ? 19.770 -1.650 -34.601 1.00 97.50 191 GLN A CA 1
ATOM 1584 C C . GLN A 1 191 ? 19.371 -1.235 -36.021 1.00 97.50 191 GLN A C 1
ATOM 1586 O O . GLN A 1 191 ? 20.169 -1.376 -36.942 1.00 97.50 191 GLN A O 1
ATOM 1591 N N . GLU A 1 192 ? 18.188 -0.644 -36.196 1.00 96.62 192 GLU A N 1
ATOM 1592 C CA . GLU A 1 192 ? 17.749 -0.134 -37.499 1.00 96.62 192 GLU A CA 1
ATOM 1593 C C . GLU A 1 192 ? 18.681 0.964 -38.040 1.00 96.62 192 GLU A C 1
ATOM 1595 O O . GLU A 1 192 ? 18.950 1.005 -39.243 1.00 96.62 192 GLU A O 1
ATOM 1600 N N . LEU A 1 193 ? 19.202 1.843 -37.173 1.00 96.56 193 LEU A N 1
ATOM 1601 C CA . LEU A 1 193 ? 20.205 2.838 -37.563 1.00 96.56 193 LEU A CA 1
ATOM 1602 C C . LEU A 1 193 ? 21.525 2.192 -37.993 1.00 96.56 193 LEU A C 1
ATOM 1604 O O . LEU A 1 193 ? 22.075 2.576 -39.025 1.00 96.56 193 LEU A O 1
ATOM 1608 N N . ASP A 1 194 ? 22.008 1.199 -37.246 1.00 95.31 194 ASP A N 1
ATOM 1609 C CA . ASP A 1 194 ? 23.237 0.476 -37.584 1.00 95.31 194 ASP A CA 1
ATOM 1610 C C . ASP A 1 194 ? 23.118 -0.263 -38.918 1.00 95.31 194 ASP A C 1
ATOM 1612 O O . ASP A 1 194 ? 24.027 -0.208 -39.747 1.00 95.31 194 ASP A O 1
ATOM 1616 N N . GLU A 1 195 ? 21.973 -0.891 -39.182 1.00 96.94 195 GLU A N 1
ATOM 1617 C CA . GLU A 1 195 ? 21.706 -1.548 -40.460 1.00 96.94 195 GLU A CA 1
ATOM 1618 C C . GLU A 1 195 ? 21.670 -0.559 -41.632 1.00 96.94 195 GLU A C 1
ATOM 1620 O O . GLU A 1 195 ? 22.168 -0.864 -42.721 1.00 96.94 195 GLU A O 1
ATOM 1625 N N . ARG A 1 196 ? 21.087 0.631 -41.438 1.00 95.81 196 ARG A N 1
ATOM 1626 C CA . ARG A 1 196 ? 21.078 1.688 -42.463 1.00 95.81 196 ARG A CA 1
ATOM 1627 C C . ARG A 1 196 ? 22.490 2.200 -42.728 1.00 95.81 196 ARG A C 1
ATOM 1629 O O . ARG A 1 196 ? 22.896 2.240 -43.889 1.00 95.81 196 ARG A O 1
ATOM 1636 N N . ALA A 1 197 ? 23.252 2.498 -41.678 1.00 95.88 197 ALA A N 1
ATOM 1637 C CA . ALA A 1 197 ? 24.639 2.941 -41.788 1.00 95.88 197 ALA A CA 1
ATOM 1638 C C . ALA A 1 197 ? 25.515 1.891 -42.492 1.00 95.88 197 ALA A C 1
ATOM 1640 O O . ALA A 1 197 ? 26.262 2.221 -43.412 1.00 95.88 197 ALA A O 1
ATOM 1641 N N . ALA A 1 198 ? 25.367 0.608 -42.143 1.00 95.62 198 ALA A N 1
ATOM 1642 C CA . ALA A 1 198 ? 26.087 -0.487 -42.790 1.00 95.62 198 ALA A CA 1
ATOM 1643 C C . ALA A 1 198 ? 25.770 -0.585 -44.292 1.00 95.62 198 ALA A C 1
ATOM 1645 O O . ALA A 1 198 ? 26.679 -0.769 -45.105 1.00 95.62 198 ALA A O 1
ATOM 1646 N N . LYS A 1 199 ? 24.500 -0.408 -44.686 1.00 96.44 199 LYS A N 1
ATOM 1647 C CA . LYS A 1 199 ? 24.089 -0.380 -46.101 1.00 96.44 199 LYS A CA 1
ATOM 1648 C C . LYS A 1 199 ? 24.693 0.811 -46.849 1.00 96.44 199 LYS A C 1
ATOM 1650 O O . LYS A 1 199 ? 25.124 0.648 -47.990 1.00 96.44 199 LYS A O 1
ATOM 1655 N N . GLU A 1 200 ? 24.739 1.992 -46.238 1.00 96.50 200 GLU A N 1
ATOM 1656 C CA . GLU A 1 200 ? 25.358 3.178 -46.845 1.00 96.50 200 GLU A CA 1
ATOM 1657 C C . GLU A 1 200 ? 26.874 3.014 -47.008 1.00 96.50 200 GLU A C 1
ATOM 1659 O O . GLU A 1 200 ? 27.406 3.256 -48.092 1.00 96.50 200 GLU A O 1
ATOM 1664 N N . VAL A 1 201 ? 27.564 2.503 -45.984 1.00 96.38 201 VAL A N 1
ATOM 1665 C CA . VAL A 1 201 ? 29.002 2.199 -46.052 1.00 96.38 201 VAL A CA 1
ATOM 1666 C C . VAL A 1 201 ? 29.291 1.129 -47.107 1.00 96.38 201 VAL A C 1
ATOM 1668 O O . VAL A 1 201 ? 30.243 1.266 -47.874 1.00 96.38 201 VAL A O 1
ATOM 1671 N N . ALA A 1 202 ? 28.459 0.089 -47.212 1.00 96.56 202 ALA A N 1
ATOM 1672 C CA . ALA A 1 202 ? 28.603 -0.934 -48.246 1.00 96.56 202 ALA A CA 1
ATOM 1673 C C . ALA A 1 202 ? 28.474 -0.349 -49.664 1.00 96.56 202 ALA A C 1
ATOM 1675 O O . ALA A 1 202 ? 29.264 -0.700 -50.543 1.00 96.56 202 ALA A O 1
ATOM 1676 N N . LYS A 1 203 ? 27.538 0.588 -49.880 1.00 96.81 203 LYS A N 1
ATOM 1677 C CA . LYS A 1 203 ? 27.420 1.325 -51.149 1.00 96.81 203 LYS A CA 1
ATOM 1678 C C . LYS A 1 203 ? 28.668 2.162 -51.426 1.00 96.81 203 LYS A C 1
ATOM 1680 O O . LYS A 1 203 ? 29.191 2.087 -52.535 1.00 96.81 203 LYS A O 1
ATOM 1685 N N . LEU A 1 204 ? 29.180 2.888 -50.428 1.00 95.94 204 LEU A N 1
ATOM 1686 C CA . LEU A 1 204 ? 30.421 3.656 -50.573 1.00 95.94 204 LEU A CA 1
ATOM 1687 C C . LEU A 1 204 ? 31.609 2.759 -50.936 1.00 95.94 204 LEU A C 1
ATOM 1689 O O . LEU A 1 204 ? 32.344 3.079 -51.865 1.00 95.94 204 LEU A O 1
ATOM 1693 N N . ASN A 1 205 ? 31.755 1.605 -50.282 1.00 95.50 205 ASN A N 1
ATOM 1694 C CA . ASN A 1 205 ? 32.803 0.632 -50.596 1.00 95.50 205 ASN A CA 1
ATOM 1695 C C . ASN A 1 205 ? 32.6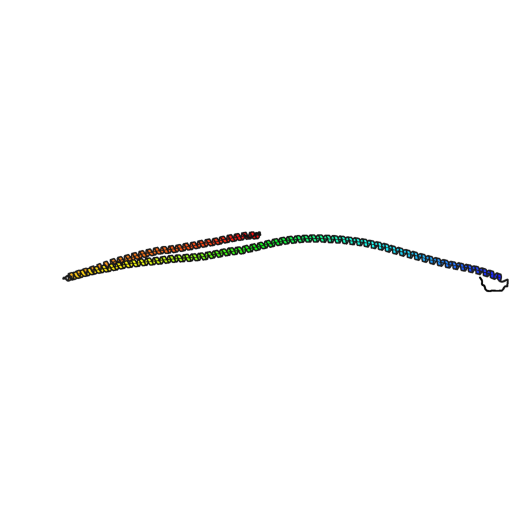83 0.094 -52.032 1.00 95.50 205 ASN A C 1
ATOM 1697 O O . ASN A 1 205 ? 33.691 -0.093 -52.711 1.00 95.50 205 ASN A O 1
ATOM 1701 N N . ALA A 1 206 ? 31.462 -0.152 -52.518 1.00 96.56 206 ALA A N 1
ATOM 1702 C CA . ALA A 1 206 ? 31.239 -0.579 -53.899 1.00 96.56 206 ALA A CA 1
ATOM 1703 C C . ALA A 1 206 ? 31.618 0.527 -54.901 1.00 96.56 206 ALA A C 1
ATOM 1705 O O . ALA A 1 206 ? 32.289 0.257 -55.903 1.00 96.56 206 ALA A O 1
ATOM 1706 N N . THR A 1 207 ? 31.251 1.779 -54.613 1.00 96.38 207 THR A N 1
ATOM 1707 C CA . THR A 1 207 ? 31.632 2.926 -55.450 1.00 96.38 207 THR A CA 1
ATOM 1708 C C . THR A 1 207 ? 33.135 3.193 -55.423 1.00 96.38 207 THR A C 1
ATOM 1710 O O . THR A 1 207 ? 33.712 3.450 -56.475 1.00 96.38 207 THR A O 1
ATOM 1713 N N . GLU A 1 208 ? 33.787 3.049 -54.267 1.00 96.25 208 GLU A N 1
ATOM 1714 C CA . GLU A 1 208 ? 35.237 3.180 -54.112 1.00 96.25 208 GLU A CA 1
ATOM 1715 C C . GLU A 1 208 ? 35.964 2.143 -54.964 1.00 96.25 208 GLU A C 1
ATOM 1717 O O . GLU A 1 208 ? 36.811 2.496 -55.779 1.00 96.25 208 GLU A O 1
ATOM 1722 N N . ARG A 1 209 ? 35.581 0.864 -54.853 1.00 95.56 209 ARG A N 1
ATOM 1723 C CA . ARG A 1 209 ? 36.159 -0.213 -55.673 1.00 95.56 209 ARG A CA 1
ATOM 1724 C C . ARG A 1 209 ? 36.009 0.062 -57.164 1.00 95.56 209 ARG A C 1
ATOM 1726 O O . ARG A 1 209 ? 36.952 -0.161 -57.915 1.00 95.56 209 ARG A O 1
ATOM 1733 N N . THR A 1 210 ? 34.847 0.560 -57.579 1.00 95.81 210 THR A N 1
ATOM 1734 C CA . THR A 1 210 ? 34.585 0.894 -58.983 1.00 95.81 210 THR A CA 1
ATOM 1735 C C . THR A 1 210 ? 35.476 2.044 -59.452 1.00 95.81 210 THR A C 1
ATOM 1737 O O . THR A 1 210 ? 36.100 1.936 -60.500 1.00 95.81 210 THR A O 1
ATOM 1740 N N . GLN A 1 211 ? 35.607 3.115 -58.663 1.00 95.25 211 GLN A N 1
ATOM 1741 C CA . GLN A 1 211 ? 36.469 4.251 -59.006 1.00 95.25 211 GLN A CA 1
ATOM 1742 C C . GLN A 1 211 ? 37.955 3.873 -59.039 1.00 95.25 211 GLN A C 1
ATOM 1744 O O . GLN A 1 211 ? 38.659 4.259 -59.969 1.00 95.25 211 GLN A O 1
ATOM 1749 N N . LEU A 1 212 ? 38.421 3.075 -58.074 1.00 94.75 212 LEU A N 1
ATOM 1750 C CA . LEU A 1 212 ? 39.792 2.561 -58.051 1.00 94.75 212 LEU A CA 1
ATOM 1751 C C . LEU A 1 212 ? 40.081 1.666 -59.263 1.00 94.75 212 LEU A C 1
ATOM 1753 O O . LEU A 1 212 ? 41.157 1.765 -59.846 1.00 94.75 212 LEU A O 1
ATOM 1757 N N . LEU A 1 213 ? 39.126 0.819 -59.663 1.00 95.12 213 LEU A N 1
ATOM 1758 C CA . LEU A 1 213 ? 39.258 -0.033 -60.845 1.00 95.12 213 LEU A CA 1
ATOM 1759 C C . LEU A 1 213 ? 39.353 0.805 -62.125 1.00 95.12 213 LEU A C 1
ATOM 1761 O O . LEU A 1 213 ? 40.264 0.588 -62.922 1.00 95.12 213 LEU A O 1
ATOM 1765 N N . THR A 1 214 ? 38.438 1.760 -62.316 1.00 95.25 214 THR A N 1
ATOM 1766 C CA . THR A 1 214 ? 38.425 2.639 -63.494 1.00 95.25 214 THR A CA 1
ATOM 1767 C C . THR A 1 214 ? 39.727 3.426 -63.598 1.00 95.25 214 THR A C 1
ATOM 1769 O O . THR A 1 214 ? 40.373 3.403 -64.644 1.00 95.25 214 THR A O 1
ATOM 1772 N N . TYR A 1 215 ? 40.170 4.040 -62.498 1.00 95.00 215 TYR A N 1
ATOM 1773 C CA . TYR A 1 215 ? 41.434 4.772 -62.479 1.00 95.00 215 TYR A CA 1
ATOM 1774 C C . TYR A 1 215 ? 42.639 3.849 -62.715 1.00 95.00 215 TYR A C 1
ATOM 1776 O O . TYR A 1 215 ? 43.540 4.182 -63.480 1.00 95.00 215 TYR A O 1
ATOM 1784 N N . GLY A 1 216 ? 42.635 2.641 -62.143 1.00 93.31 216 GLY A N 1
ATOM 1785 C CA . GLY A 1 216 ? 43.664 1.637 -62.408 1.00 93.31 216 GLY A CA 1
ATOM 1786 C C . GLY A 1 216 ? 43.765 1.278 -63.895 1.00 93.31 216 GLY A C 1
ATOM 1787 O O . GLY A 1 216 ? 44.865 1.183 -64.433 1.00 93.31 216 GLY A O 1
ATOM 1788 N N . GLN A 1 217 ? 42.635 1.141 -64.596 1.00 94.56 217 GLN A N 1
ATOM 1789 C CA . GLN A 1 217 ? 42.623 0.909 -66.045 1.00 94.56 217 GLN A CA 1
ATOM 1790 C C . GLN A 1 217 ? 43.179 2.105 -66.834 1.00 94.56 217 GLN A C 1
ATOM 1792 O O . GLN A 1 217 ? 43.917 1.905 -67.799 1.00 94.56 217 GLN A O 1
ATOM 1797 N N . GLU A 1 218 ? 42.863 3.338 -66.430 1.00 94.56 218 GLU A N 1
ATOM 1798 C CA . GLU A 1 218 ? 43.424 4.556 -67.031 1.00 94.56 218 GLU A CA 1
ATOM 1799 C C . GLU A 1 218 ? 44.945 4.624 -66.862 1.00 94.56 218 GLU A C 1
ATOM 1801 O O . GLU A 1 218 ? 45.663 4.877 -67.831 1.00 94.56 218 GLU A O 1
ATOM 1806 N N . VAL A 1 219 ? 45.450 4.321 -65.663 1.00 94.69 219 VAL A N 1
ATOM 1807 C CA . VAL A 1 219 ? 46.889 4.244 -65.390 1.00 94.69 219 VAL A CA 1
ATOM 1808 C C . VAL A 1 219 ? 47.558 3.193 -66.277 1.00 94.69 219 VAL A C 1
ATOM 1810 O O . VAL A 1 219 ? 48.596 3.474 -66.871 1.00 94.69 219 VAL A O 1
ATOM 1813 N N . GLN A 1 220 ? 46.962 2.007 -66.442 1.00 93.44 220 GLN A N 1
ATOM 1814 C CA . GLN A 1 220 ? 47.512 0.980 -67.338 1.00 93.44 220 GLN A CA 1
ATOM 1815 C C . GLN A 1 220 ? 47.578 1.451 -68.798 1.00 93.44 220 GLN A C 1
ATOM 1817 O O . GLN A 1 220 ? 48.566 1.182 -69.482 1.00 93.44 220 GLN A O 1
ATOM 1822 N N . ARG A 1 221 ? 46.576 2.204 -69.276 1.00 93.88 221 ARG A N 1
ATOM 1823 C CA . ARG A 1 221 ? 46.610 2.816 -70.617 1.00 93.88 221 ARG A CA 1
ATOM 1824 C C . ARG A 1 221 ? 47.748 3.829 -70.742 1.00 93.88 221 ARG A C 1
ATOM 1826 O O . ARG A 1 221 ? 48.524 3.726 -71.689 1.00 93.88 221 ARG A O 1
ATOM 1833 N N . LYS A 1 222 ? 47.902 4.734 -69.766 1.00 93.12 222 LYS A N 1
ATOM 1834 C CA . LYS A 1 222 ? 49.004 5.715 -69.724 1.00 93.12 222 LYS A CA 1
ATOM 1835 C C . LYS A 1 222 ? 50.379 5.034 -69.692 1.00 93.12 222 LYS A C 1
ATOM 1837 O O . LYS A 1 222 ? 51.285 5.434 -70.416 1.00 93.12 222 LYS A O 1
ATOM 1842 N N . ARG A 1 223 ? 50.536 3.958 -68.910 1.00 93.12 223 ARG A N 1
ATOM 1843 C CA . ARG A 1 223 ? 51.769 3.148 -68.873 1.00 93.12 223 ARG A CA 1
ATOM 1844 C C . ARG A 1 223 ? 52.055 2.485 -70.221 1.00 93.12 223 ARG A C 1
ATOM 1846 O O . ARG A 1 223 ? 53.196 2.490 -70.675 1.00 93.12 223 ARG A O 1
ATOM 1853 N N . ALA A 1 224 ? 51.038 1.920 -70.874 1.00 93.69 224 ALA A N 1
ATOM 1854 C CA . ALA A 1 224 ? 51.184 1.312 -72.195 1.00 93.69 224 ALA A CA 1
ATOM 1855 C C . ALA A 1 224 ? 51.587 2.342 -73.262 1.00 93.69 224 ALA A C 1
ATOM 1857 O O . ALA A 1 224 ? 52.402 2.031 -74.126 1.00 93.69 224 ALA A O 1
ATOM 1858 N N . GLU A 1 225 ? 51.056 3.561 -73.186 1.00 92.56 225 GLU A N 1
ATOM 1859 C CA . GLU A 1 225 ? 51.430 4.674 -74.060 1.00 92.56 225 GLU A CA 1
ATOM 1860 C C . GLU A 1 225 ? 52.875 5.131 -73.816 1.00 92.56 225 GLU A C 1
ATOM 1862 O O . GLU A 1 225 ? 53.659 5.195 -74.761 1.00 92.56 225 GLU A O 1
ATOM 1867 N N . ALA A 1 226 ? 53.273 5.319 -72.555 1.00 91.38 226 ALA A N 1
ATOM 1868 C CA . ALA A 1 226 ? 54.653 5.643 -72.193 1.00 91.38 226 ALA A CA 1
ATOM 1869 C C . ALA A 1 226 ? 55.651 4.570 -72.671 1.00 91.38 226 ALA A C 1
ATOM 1871 O O . ALA A 1 226 ? 56.729 4.892 -73.169 1.00 91.38 226 ALA A O 1
ATOM 1872 N N . ASN A 1 227 ? 55.283 3.286 -72.590 1.00 90.06 227 ASN A N 1
ATOM 1873 C CA . ASN A 1 227 ? 56.120 2.171 -73.045 1.00 90.06 227 ASN A CA 1
ATOM 1874 C C . ASN A 1 227 ? 56.337 2.122 -74.566 1.00 90.06 227 ASN A C 1
ATOM 1876 O O . ASN A 1 227 ? 57.297 1.496 -75.010 1.00 90.06 227 ASN A O 1
ATOM 1880 N N . ARG A 1 228 ? 55.489 2.784 -75.363 1.00 91.75 228 ARG A N 1
ATOM 1881 C CA . ARG A 1 228 ? 55.652 2.883 -76.825 1.00 91.75 228 ARG A CA 1
ATOM 1882 C C . ARG A 1 228 ? 56.694 3.927 -77.244 1.00 91.75 228 ARG A C 1
ATOM 1884 O O . ARG A 1 228 ? 57.020 4.003 -78.422 1.00 91.75 228 ARG A O 1
ATOM 1891 N N . ILE A 1 229 ? 57.229 4.716 -76.307 1.00 90.69 229 ILE A N 1
ATOM 1892 C CA . ILE A 1 229 ? 58.260 5.723 -76.581 1.00 90.69 229 ILE A CA 1
ATOM 1893 C C . ILE A 1 229 ? 59.615 5.034 -76.824 1.00 90.69 229 ILE A C 1
ATOM 1895 O O . ILE A 1 229 ? 60.138 4.317 -75.962 1.00 90.69 229 ILE A O 1
ATOM 1899 N N . GLU A 1 230 ? 60.206 5.283 -77.997 1.00 85.06 230 GLU A N 1
ATOM 1900 C CA . GLU A 1 230 ? 61.483 4.686 -78.424 1.00 85.06 230 GLU A CA 1
ATOM 1901 C C . GLU A 1 230 ? 62.678 5.202 -77.605 1.00 85.06 230 GLU A C 1
ATOM 1903 O O . GLU A 1 230 ? 63.577 4.439 -77.241 1.00 85.06 230 GLU A O 1
ATOM 1908 N N . ARG A 1 231 ? 62.677 6.495 -77.250 1.00 91.94 231 ARG A N 1
ATOM 1909 C CA . ARG A 1 231 ? 63.741 7.128 -76.459 1.00 91.94 231 ARG A CA 1
ATOM 1910 C C . ARG A 1 231 ? 63.662 6.718 -74.989 1.00 91.94 231 ARG A C 1
ATOM 1912 O O . ARG A 1 231 ? 62.744 7.100 -74.266 1.00 91.94 231 ARG A O 1
ATOM 1919 N N . ALA A 1 232 ? 64.688 6.009 -74.515 1.00 84.75 232 ALA A N 1
ATOM 1920 C CA . ALA A 1 232 ? 64.727 5.451 -73.162 1.00 84.75 232 ALA A CA 1
ATOM 1921 C C . ALA A 1 232 ? 64.584 6.502 -72.040 1.00 84.75 232 ALA A C 1
ATOM 1923 O O . ALA A 1 232 ? 63.848 6.269 -71.084 1.00 84.75 232 ALA A O 1
ATOM 1924 N N . GLY A 1 233 ? 65.245 7.660 -72.156 1.00 88.62 233 GLY A N 1
ATOM 1925 C CA . GLY A 1 233 ? 65.167 8.722 -71.142 1.00 88.62 233 GLY A CA 1
ATOM 1926 C C . GLY A 1 233 ? 63.781 9.371 -71.040 1.00 88.62 233 GLY A C 1
ATOM 1927 O O . GLY A 1 233 ? 63.294 9.627 -69.942 1.00 88.62 233 GLY A O 1
ATOM 1928 N N . GLU A 1 234 ? 63.115 9.581 -72.177 1.00 87.50 234 GLU A N 1
ATOM 1929 C CA . GLU A 1 234 ? 61.755 10.137 -72.232 1.00 87.50 234 GLU A CA 1
ATOM 1930 C C . GLU A 1 234 ? 60.720 9.127 -71.711 1.00 87.50 234 GLU A C 1
ATOM 1932 O O . GLU A 1 234 ? 59.843 9.495 -70.927 1.00 87.50 234 GLU A O 1
ATOM 1937 N N . ARG A 1 235 ? 60.881 7.838 -72.048 1.00 90.69 235 ARG A N 1
ATOM 1938 C CA . ARG A 1 235 ? 60.068 6.737 -71.511 1.00 90.69 235 ARG A CA 1
ATOM 1939 C C . ARG A 1 235 ? 60.148 6.648 -69.987 1.00 90.69 235 ARG A C 1
ATOM 1941 O O . ARG A 1 235 ? 59.114 6.595 -69.327 1.00 90.69 235 ARG A O 1
ATOM 1948 N N . LEU A 1 236 ? 61.359 6.648 -69.423 1.00 89.75 236 LEU A N 1
ATOM 1949 C CA . LEU A 1 236 ? 61.561 6.571 -67.969 1.00 89.75 236 LEU A CA 1
ATOM 1950 C C . LEU A 1 236 ? 60.934 7.763 -67.240 1.00 89.75 236 LEU A C 1
ATOM 1952 O O . LEU A 1 236 ? 60.323 7.586 -66.189 1.00 89.75 236 LEU A O 1
ATOM 1956 N N . ARG A 1 237 ? 61.039 8.967 -67.813 1.00 92.25 237 ARG A N 1
ATOM 1957 C CA . ARG A 1 237 ? 60.422 10.170 -67.247 1.00 92.25 237 ARG A CA 1
ATOM 1958 C C . ARG A 1 237 ? 58.895 10.076 -67.230 1.00 92.25 237 ARG A C 1
ATOM 1960 O O . ARG A 1 237 ? 58.303 10.277 -66.176 1.00 92.25 237 ARG A O 1
ATOM 1967 N N . MET A 1 238 ? 58.278 9.722 -68.360 1.00 89.56 238 MET A N 1
ATOM 1968 C CA . MET A 1 238 ? 56.823 9.543 -68.457 1.00 89.56 238 MET A CA 1
ATOM 1969 C C . MET A 1 238 ? 56.308 8.467 -67.494 1.00 89.56 238 MET A C 1
ATOM 1971 O O . MET A 1 238 ? 55.303 8.681 -66.825 1.00 89.56 238 MET A O 1
ATOM 1975 N N . LEU A 1 239 ? 57.001 7.329 -67.375 1.00 91.75 239 LEU A N 1
ATOM 1976 C CA . LEU A 1 239 ? 56.621 6.281 -66.421 1.00 91.75 239 LEU A CA 1
ATOM 1977 C C . LEU A 1 239 ? 56.698 6.774 -64.970 1.00 91.75 239 LEU A C 1
ATOM 1979 O O . LEU A 1 239 ? 55.751 6.566 -64.216 1.00 91.75 239 LEU A O 1
ATOM 1983 N N . GLY A 1 240 ? 57.767 7.486 -64.600 1.00 92.19 240 GLY A N 1
ATOM 1984 C CA . GLY A 1 240 ? 57.894 8.078 -63.265 1.00 92.19 240 GLY A CA 1
ATOM 1985 C C . GLY A 1 240 ? 56.833 9.146 -62.967 1.00 92.19 240 GLY A C 1
ATOM 1986 O O . GLY A 1 240 ? 56.376 9.266 -61.830 1.00 92.19 240 GLY A O 1
ATOM 1987 N N . ASP A 1 241 ? 56.397 9.908 -63.973 1.00 93.44 241 ASP A N 1
ATOM 1988 C CA . ASP A 1 241 ? 55.283 10.854 -63.836 1.00 93.44 241 ASP A CA 1
ATOM 1989 C C . ASP A 1 241 ? 53.947 10.125 -63.615 1.00 93.44 241 ASP A C 1
ATOM 1991 O O . ASP A 1 241 ? 53.200 10.487 -62.704 1.00 93.44 241 ASP A O 1
ATOM 1995 N N . VAL A 1 242 ? 53.686 9.048 -64.365 1.00 93.69 242 VAL A N 1
ATOM 1996 C CA . VAL A 1 242 ? 52.481 8.213 -64.211 1.00 93.69 242 VAL A CA 1
ATOM 1997 C C . VAL A 1 242 ? 52.434 7.524 -62.844 1.00 93.69 242 VAL A C 1
ATOM 1999 O O . VAL A 1 242 ? 51.375 7.497 -62.223 1.00 93.69 242 VAL A O 1
ATOM 2002 N N . GLU A 1 243 ? 53.556 7.006 -62.337 1.00 92.06 243 GLU A N 1
ATOM 2003 C CA . GLU A 1 243 ? 53.629 6.384 -61.004 1.00 92.06 243 GLU A CA 1
ATOM 2004 C C . GLU A 1 243 ? 53.348 7.389 -59.879 1.00 92.06 243 GLU A C 1
ATOM 2006 O O . GLU A 1 243 ? 52.593 7.097 -58.949 1.00 92.06 243 GLU A O 1
ATOM 2011 N N . ARG A 1 244 ? 53.910 8.602 -59.969 1.00 93.44 244 ARG A N 1
ATOM 2012 C CA . ARG A 1 244 ? 53.634 9.669 -58.994 1.00 93.44 244 ARG A CA 1
ATOM 2013 C C . ARG A 1 244 ? 52.172 10.101 -59.023 1.00 93.44 244 ARG A C 1
ATOM 2015 O O . ARG A 1 244 ? 51.563 10.257 -57.963 1.00 93.44 244 ARG A O 1
ATOM 2022 N N . GLU A 1 245 ? 51.607 10.275 -60.218 1.00 93.25 245 GLU A N 1
ATOM 2023 C CA . GLU A 1 245 ? 50.195 10.623 -60.391 1.00 93.25 245 GLU A CA 1
ATOM 2024 C C . GLU A 1 245 ? 49.282 9.508 -59.856 1.00 93.25 245 GLU A C 1
ATOM 2026 O O . GLU A 1 245 ? 48.299 9.789 -59.170 1.00 93.25 245 GLU A O 1
ATOM 2031 N N . GLU A 1 246 ? 49.617 8.240 -60.106 1.00 92.50 246 GLU A N 1
ATOM 2032 C CA . GLU A 1 246 ? 48.899 7.078 -59.583 1.00 92.50 246 GLU A CA 1
ATOM 2033 C C . GLU A 1 246 ? 48.856 7.068 -58.057 1.00 92.50 246 GLU A C 1
ATOM 2035 O O . GLU A 1 246 ? 47.766 7.016 -57.484 1.00 92.50 246 GLU A O 1
ATOM 2040 N N . VAL A 1 247 ? 50.014 7.157 -57.396 1.00 93.44 247 VAL A N 1
ATOM 2041 C CA . VAL A 1 247 ? 50.087 7.143 -55.929 1.00 93.44 247 VAL A CA 1
ATOM 2042 C C . VAL A 1 247 ? 49.261 8.284 -55.341 1.00 93.44 247 VAL A C 1
ATOM 2044 O O . VAL A 1 247 ? 48.446 8.049 -54.446 1.00 93.44 247 VAL A O 1
ATOM 2047 N N . TRP A 1 248 ? 49.418 9.502 -55.868 1.00 94.38 248 TRP A N 1
ATOM 2048 C CA . TRP A 1 248 ? 48.698 10.669 -55.364 1.00 94.38 248 TRP A CA 1
ATOM 2049 C C . TRP A 1 248 ? 47.181 10.539 -55.550 1.00 94.38 248 TRP A C 1
ATOM 2051 O O . TRP A 1 248 ? 46.424 10.696 -54.591 1.00 94.38 248 TRP A O 1
ATOM 2061 N N . LYS A 1 249 ? 46.719 10.183 -56.755 1.00 93.31 249 LYS A N 1
ATOM 2062 C CA . LYS A 1 249 ? 45.285 10.043 -57.048 1.00 93.31 249 LYS A CA 1
ATOM 2063 C C . LYS A 1 249 ? 44.634 8.902 -56.274 1.00 93.31 249 LYS A C 1
ATOM 2065 O O . LYS A 1 249 ? 43.534 9.088 -55.761 1.00 93.31 249 LYS A O 1
ATOM 2070 N N . LEU A 1 250 ? 45.294 7.747 -56.141 1.00 93.06 250 LEU A N 1
ATOM 2071 C CA . LEU A 1 250 ? 44.772 6.635 -55.338 1.00 93.06 250 LEU A CA 1
ATOM 2072 C C . LEU A 1 250 ? 44.629 7.029 -53.864 1.00 93.06 250 LEU A C 1
ATOM 2074 O O . LEU A 1 250 ? 43.632 6.676 -53.232 1.00 93.06 250 LEU A O 1
ATOM 2078 N N . GLN A 1 251 ? 45.592 7.782 -53.323 1.00 94.50 251 GLN A N 1
ATOM 2079 C CA . GLN A 1 251 ? 45.499 8.328 -51.969 1.00 94.50 251 GLN A CA 1
ATOM 2080 C C . GLN A 1 251 ? 44.343 9.325 -51.837 1.00 94.50 251 GLN A C 1
ATOM 2082 O O . GLN A 1 251 ? 43.589 9.230 -50.873 1.00 94.50 251 GLN A O 1
ATOM 2087 N N . THR A 1 252 ? 44.159 10.232 -52.804 1.00 95.69 252 THR A N 1
ATOM 2088 C CA . THR A 1 252 ? 43.034 11.185 -52.799 1.00 95.69 252 THR A CA 1
ATOM 2089 C C . THR A 1 252 ? 41.685 10.465 -52.827 1.00 95.69 252 THR A C 1
ATOM 2091 O O . THR A 1 252 ? 40.834 10.751 -51.990 1.00 95.69 252 THR A O 1
ATOM 2094 N N . ILE A 1 253 ? 41.510 9.482 -53.722 1.00 93.44 253 ILE A N 1
ATOM 2095 C CA . ILE A 1 253 ? 40.265 8.703 -53.821 1.00 93.44 253 ILE A CA 1
ATOM 2096 C C . ILE A 1 253 ? 39.956 8.032 -52.477 1.00 93.44 253 ILE A C 1
ATOM 2098 O O . ILE A 1 253 ? 38.850 8.176 -51.961 1.00 93.44 253 ILE A O 1
ATOM 2102 N N . ARG A 1 254 ? 40.931 7.336 -51.876 1.00 94.00 254 ARG A N 1
ATOM 2103 C CA . ARG A 1 254 ? 40.739 6.666 -50.578 1.00 94.00 254 ARG A CA 1
ATOM 2104 C C . ARG A 1 254 ? 40.399 7.656 -49.464 1.00 94.00 254 ARG A C 1
ATOM 2106 O O . ARG A 1 254 ? 39.426 7.443 -48.748 1.00 94.00 254 ARG A O 1
ATOM 2113 N N . ALA A 1 255 ? 41.137 8.762 -49.367 1.00 96.25 255 ALA A N 1
ATOM 2114 C CA . ALA A 1 255 ? 40.901 9.791 -48.356 1.00 96.25 255 ALA A CA 1
ATOM 2115 C C . ALA A 1 255 ? 39.485 10.392 -48.453 1.00 96.25 255 ALA A C 1
ATOM 2117 O O . ALA A 1 255 ? 38.824 10.584 -47.430 1.00 96.25 255 ALA A O 1
ATOM 2118 N N . ASP A 1 256 ? 38.984 10.626 -49.670 1.00 96.12 256 ASP A N 1
ATOM 2119 C CA . ASP A 1 256 ? 37.625 11.125 -49.891 1.00 96.12 256 ASP A CA 1
ATOM 2120 C C . ASP A 1 256 ? 36.555 10.127 -49.416 1.00 96.12 256 ASP A C 1
ATOM 2122 O O . ASP A 1 256 ? 35.555 10.522 -48.806 1.00 96.12 256 ASP A O 1
ATOM 2126 N N . PHE A 1 257 ? 36.742 8.827 -49.667 1.00 96.88 257 PHE A N 1
ATOM 2127 C CA . PHE A 1 257 ? 35.814 7.797 -49.189 1.00 96.88 257 PHE A CA 1
ATOM 2128 C C . PHE A 1 257 ? 35.902 7.579 -47.681 1.00 96.88 257 PHE A C 1
ATOM 2130 O O . PHE A 1 257 ? 34.861 7.427 -47.041 1.00 96.88 257 PHE A O 1
ATOM 2137 N N . ASP A 1 258 ? 37.097 7.611 -47.098 1.00 95.75 258 ASP A N 1
ATOM 2138 C CA . ASP A 1 258 ? 37.285 7.489 -45.651 1.00 95.75 258 ASP A CA 1
ATOM 2139 C C . ASP A 1 258 ? 36.644 8.659 -44.902 1.00 95.75 258 ASP A C 1
ATOM 2141 O O . ASP A 1 258 ? 35.976 8.457 -43.881 1.00 95.75 258 ASP A O 1
ATOM 2145 N N . ARG A 1 259 ? 36.732 9.875 -45.456 1.00 97.38 259 ARG A N 1
ATOM 2146 C CA . ARG A 1 259 ? 35.994 11.035 -44.949 1.00 97.38 259 ARG A CA 1
ATOM 2147 C C . ARG A 1 259 ? 34.483 10.797 -44.986 1.00 97.38 259 ARG A C 1
ATOM 2149 O O . ARG A 1 259 ? 33.826 10.956 -43.960 1.00 97.38 259 ARG A O 1
ATOM 2156 N N . LYS A 1 260 ? 33.928 10.366 -46.125 1.00 96.81 260 LYS A N 1
ATOM 2157 C CA . LYS A 1 260 ? 32.481 10.095 -46.261 1.00 96.81 260 LYS A CA 1
ATOM 2158 C C . LYS A 1 260 ? 31.997 8.998 -45.307 1.00 96.81 260 LYS A C 1
ATOM 2160 O O . LYS A 1 260 ? 30.936 9.133 -44.704 1.00 96.81 260 LYS A O 1
ATOM 2165 N N . LYS A 1 261 ? 32.776 7.925 -45.124 1.00 95.69 261 LYS A N 1
ATOM 2166 C CA . LYS A 1 261 ? 32.480 6.867 -44.140 1.00 95.69 261 LYS A CA 1
ATOM 2167 C C . LYS A 1 261 ? 32.479 7.429 -42.715 1.00 95.69 261 LYS A C 1
ATOM 2169 O O . LYS A 1 261 ? 31.570 7.135 -41.944 1.00 95.69 261 LYS A O 1
ATOM 2174 N N . SER A 1 262 ? 33.454 8.275 -42.385 1.00 95.69 262 SER A N 1
ATOM 2175 C CA . SER A 1 262 ? 33.552 8.925 -41.071 1.00 95.69 262 SER A CA 1
ATOM 2176 C C . SER A 1 262 ? 32.369 9.859 -40.795 1.00 95.69 262 SER A C 1
ATOM 2178 O O . SER A 1 262 ? 31.841 9.871 -39.683 1.00 95.69 262 SER A O 1
ATOM 2180 N N . GLU A 1 263 ? 31.893 10.589 -41.808 1.00 96.69 263 GLU A N 1
ATOM 2181 C CA . GLU A 1 263 ? 30.693 11.431 -41.714 1.00 96.69 263 GLU A CA 1
ATOM 2182 C C . GLU A 1 263 ? 29.430 10.599 -41.413 1.00 96.69 263 GLU A C 1
ATOM 2184 O O . GLU A 1 263 ? 28.638 10.983 -40.548 1.00 96.69 263 GLU A O 1
ATOM 2189 N N . ILE A 1 264 ? 29.271 9.423 -42.041 1.00 95.88 264 ILE A N 1
ATOM 2190 C CA . ILE A 1 264 ? 28.170 8.485 -41.740 1.00 95.88 264 ILE A CA 1
ATOM 2191 C C . ILE A 1 264 ? 28.245 8.004 -40.287 1.00 95.88 264 ILE A C 1
ATOM 2193 O O . ILE A 1 264 ? 27.228 8.007 -39.588 1.00 95.88 264 ILE A O 1
ATOM 2197 N N . VAL A 1 265 ? 29.432 7.625 -39.802 1.00 94.81 265 VAL A N 1
ATOM 2198 C CA . VAL A 1 265 ? 29.622 7.177 -38.411 1.00 94.81 265 VAL A CA 1
ATOM 2199 C C . VAL A 1 265 ? 29.271 8.293 -37.427 1.00 94.81 265 VAL A C 1
ATOM 2201 O O . VAL A 1 265 ? 28.497 8.067 -36.495 1.00 94.81 265 VAL A O 1
ATOM 2204 N N . ALA A 1 266 ? 29.770 9.511 -37.654 1.00 96.31 266 ALA A N 1
ATOM 2205 C CA . ALA A 1 266 ? 29.493 10.660 -36.796 1.00 96.31 266 ALA A CA 1
ATOM 2206 C C . ALA A 1 266 ? 27.993 10.997 -36.749 1.00 96.31 266 ALA A C 1
ATOM 2208 O O . ALA A 1 266 ? 27.435 11.223 -35.671 1.00 96.31 266 ALA A O 1
ATOM 2209 N N . ARG A 1 267 ? 27.317 10.980 -37.905 1.00 96.06 267 ARG A N 1
ATOM 2210 C CA . ARG A 1 267 ? 25.868 11.194 -37.990 1.00 96.06 267 ARG A CA 1
ATOM 2211 C C . ARG A 1 267 ? 25.091 10.100 -37.258 1.00 96.06 267 ARG A C 1
ATOM 2213 O O . ARG A 1 267 ? 24.223 10.421 -36.451 1.00 96.06 267 ARG A O 1
ATOM 2220 N N . THR A 1 268 ? 25.431 8.834 -37.492 1.00 96.38 268 THR A N 1
ATOM 2221 C CA . THR A 1 268 ? 24.780 7.684 -36.845 1.00 96.38 268 THR A CA 1
ATOM 2222 C C . THR A 1 268 ? 24.925 7.767 -35.329 1.00 96.38 268 THR A C 1
ATOM 2224 O O . THR A 1 268 ? 23.951 7.601 -34.600 1.00 96.38 268 THR A O 1
ATOM 2227 N N . GLN A 1 269 ? 26.118 8.108 -34.836 1.00 96.06 269 GLN A N 1
ATOM 2228 C CA . GLN A 1 269 ? 26.366 8.265 -33.407 1.00 96.06 269 GLN A CA 1
ATOM 2229 C C . GLN A 1 269 ? 25.543 9.413 -32.803 1.00 96.06 269 GLN A C 1
ATOM 2231 O O . GLN A 1 269 ? 24.968 9.262 -31.725 1.00 96.06 269 GLN A O 1
ATOM 2236 N N . LYS A 1 270 ? 25.428 10.546 -33.507 1.00 97.62 270 LYS A N 1
ATOM 2237 C CA . LYS A 1 270 ? 24.575 11.665 -33.084 1.00 97.62 270 LYS A CA 1
ATOM 2238 C C . LYS A 1 270 ? 23.101 11.256 -32.991 1.00 97.62 270 LYS A C 1
ATOM 2240 O O . LYS A 1 270 ? 22.429 11.614 -32.026 1.00 97.62 270 LYS A O 1
ATOM 2245 N N . GLU A 1 271 ? 22.602 10.502 -33.967 1.00 96.88 271 GLU A N 1
ATOM 2246 C CA . GLU A 1 271 ? 21.222 10.004 -33.970 1.00 96.88 271 GLU A CA 1
ATOM 2247 C C . GLU A 1 271 ? 20.986 8.974 -32.848 1.00 96.88 271 GLU A C 1
ATOM 2249 O O . GLU A 1 271 ? 19.969 9.052 -32.157 1.00 96.88 271 GLU A O 1
ATOM 2254 N N . LYS A 1 272 ? 21.955 8.090 -32.566 1.00 96.88 272 LYS A N 1
ATOM 2255 C CA . LYS A 1 272 ? 21.904 7.178 -31.408 1.00 96.88 272 LYS A CA 1
ATOM 2256 C C . LYS A 1 272 ? 21.799 7.926 -30.081 1.00 96.88 272 LYS A C 1
ATOM 2258 O O . LYS A 1 272 ? 20.944 7.583 -29.268 1.00 96.88 272 LYS A O 1
ATOM 2263 N N . PHE A 1 273 ? 22.604 8.971 -29.882 1.00 97.19 273 PHE A N 1
ATOM 2264 C CA . PHE A 1 273 ? 22.513 9.806 -28.681 1.00 97.19 273 PHE A CA 1
ATOM 2265 C C . PHE A 1 273 ? 21.153 10.504 -28.556 1.00 97.19 273 PHE A C 1
ATOM 2267 O O . PHE A 1 273 ? 20.618 10.626 -27.454 1.00 97.19 273 PHE A O 1
ATOM 2274 N N . ALA A 1 274 ? 20.562 10.941 -29.671 1.00 97.38 274 ALA A N 1
ATOM 2275 C CA . ALA A 1 274 ? 19.228 11.536 -29.657 1.00 97.38 274 ALA A CA 1
ATOM 2276 C C . ALA A 1 274 ? 18.147 10.522 -29.235 1.00 97.38 274 ALA A C 1
ATOM 2278 O O . ALA A 1 274 ? 17.263 10.867 -28.447 1.00 97.38 274 ALA A O 1
ATOM 2279 N N . ILE A 1 275 ? 18.240 9.272 -29.708 1.00 96.69 275 ILE A N 1
ATOM 2280 C CA . ILE A 1 275 ? 17.357 8.173 -29.284 1.00 96.69 275 ILE A CA 1
ATOM 2281 C C . ILE A 1 275 ? 17.523 7.908 -27.784 1.00 96.69 275 ILE A C 1
ATOM 2283 O O . ILE A 1 275 ? 16.532 7.908 -27.057 1.00 96.69 275 ILE A O 1
ATOM 2287 N N . GLU A 1 276 ? 18.759 7.763 -27.301 1.00 95.94 276 GLU A N 1
ATOM 2288 C CA . GLU A 1 276 ? 19.058 7.543 -25.877 1.00 95.94 276 GLU A CA 1
ATOM 2289 C C . GLU A 1 276 ? 18.483 8.643 -24.987 1.00 95.94 276 GLU A C 1
ATOM 2291 O O . GLU A 1 276 ? 17.844 8.362 -23.973 1.00 95.94 276 GLU A O 1
ATOM 2296 N N . ALA A 1 277 ? 18.675 9.906 -25.374 1.00 97.56 277 ALA A N 1
ATOM 2297 C CA . ALA A 1 277 ? 18.163 11.044 -24.624 1.00 97.56 277 ALA A CA 1
ATOM 2298 C C . ALA A 1 277 ? 16.628 11.040 -24.555 1.00 97.56 277 ALA A C 1
ATOM 2300 O O . ALA A 1 277 ? 16.060 11.351 -23.507 1.00 97.56 277 ALA A O 1
ATOM 2301 N N . LYS A 1 278 ? 15.950 10.666 -25.648 1.00 97.25 278 LYS A N 1
ATOM 2302 C CA . LYS A 1 278 ? 14.487 10.549 -25.685 1.00 97.25 278 LYS A CA 1
ATOM 2303 C C . LYS A 1 278 ? 13.995 9.392 -24.810 1.00 97.25 278 LYS A C 1
ATOM 2305 O O . LYS A 1 278 ? 13.115 9.601 -23.981 1.00 97.25 278 LYS A O 1
ATOM 2310 N N . CYS A 1 279 ? 14.585 8.206 -24.944 1.00 97.19 279 CYS A N 1
ATOM 2311 C CA . CYS A 1 279 ? 14.223 7.028 -24.151 1.00 97.19 279 CYS A CA 1
ATOM 2312 C C . CYS A 1 279 ? 14.495 7.240 -22.656 1.00 97.19 279 CYS A C 1
ATOM 2314 O O . CYS A 1 279 ? 13.677 6.854 -21.824 1.00 97.19 279 CYS A O 1
ATOM 2316 N N . ARG A 1 280 ? 15.584 7.933 -22.297 1.00 97.19 280 ARG A N 1
ATOM 2317 C CA . ARG A 1 280 ? 15.857 8.330 -20.910 1.00 97.19 280 ARG A CA 1
ATOM 2318 C C . ARG A 1 280 ? 14.735 9.191 -20.330 1.00 97.19 280 ARG A C 1
ATOM 2320 O O . ARG A 1 280 ? 14.262 8.877 -19.246 1.00 97.19 280 ARG A O 1
ATOM 2327 N N . LYS A 1 281 ? 14.277 10.219 -21.055 1.00 97.38 281 LYS A N 1
ATOM 2328 C CA . LYS A 1 281 ? 13.154 11.062 -20.604 1.00 97.38 281 LYS A CA 1
ATOM 2329 C C . LYS A 1 281 ? 11.886 10.243 -20.365 1.00 97.38 281 LYS A C 1
ATOM 2331 O O . LYS A 1 281 ? 11.281 10.380 -19.313 1.00 97.38 281 LYS A O 1
ATOM 2336 N N . LEU A 1 282 ? 11.547 9.336 -21.282 1.00 97.56 282 LEU A N 1
ATOM 2337 C CA . LEU A 1 282 ? 10.384 8.452 -21.126 1.00 97.56 282 LEU A CA 1
ATOM 2338 C C . LEU A 1 282 ? 10.516 7.522 -19.905 1.00 97.56 282 LEU A C 1
ATOM 2340 O O . LEU A 1 282 ? 9.542 7.289 -19.192 1.00 97.56 282 LEU A O 1
ATOM 2344 N N . ARG A 1 283 ? 11.722 7.006 -19.624 1.00 96.38 283 ARG A N 1
ATOM 2345 C CA . ARG A 1 283 ? 11.991 6.206 -18.415 1.00 96.38 283 ARG A CA 1
ATOM 2346 C C . ARG A 1 283 ? 11.835 7.028 -17.134 1.00 96.38 283 ARG A C 1
ATOM 2348 O O . ARG A 1 283 ? 11.300 6.517 -16.146 1.00 96.38 283 ARG A O 1
ATOM 2355 N N . ASP A 1 284 ? 12.299 8.274 -17.151 1.00 96.44 284 ASP A N 1
ATOM 2356 C CA . ASP A 1 284 ? 12.180 9.198 -16.023 1.00 96.44 284 ASP A CA 1
ATOM 2357 C C . ASP A 1 284 ? 10.704 9.562 -15.781 1.00 96.44 284 ASP A C 1
ATOM 2359 O O . ASP A 1 284 ? 10.236 9.466 -14.649 1.00 96.44 284 ASP A O 1
ATOM 2363 N N . GLU A 1 285 ? 9.941 9.861 -16.835 1.00 96.94 285 GLU A N 1
ATOM 2364 C CA . GLU A 1 285 ? 8.490 10.102 -16.777 1.00 96.94 285 GLU A CA 1
ATOM 2365 C C . GLU A 1 285 ? 7.731 8.895 -16.208 1.00 96.94 285 GLU A C 1
ATOM 2367 O O . GLU A 1 285 ? 6.939 9.052 -15.281 1.00 96.94 285 GLU A O 1
ATOM 2372 N N . ALA A 1 286 ? 8.023 7.676 -16.676 1.00 96.31 286 ALA A N 1
ATOM 2373 C CA . ALA A 1 286 ? 7.419 6.456 -16.134 1.00 96.31 286 ALA A CA 1
ATOM 2374 C C . ALA A 1 286 ? 7.753 6.247 -14.644 1.00 96.31 286 ALA A C 1
ATOM 2376 O O . ALA A 1 286 ? 6.915 5.788 -13.869 1.00 96.31 286 ALA A O 1
ATOM 2377 N N . SER A 1 287 ? 8.973 6.606 -14.230 1.00 95.31 287 SER A N 1
ATOM 2378 C CA . SER A 1 287 ? 9.400 6.524 -12.828 1.00 95.31 287 SER A CA 1
ATOM 2379 C C . SER A 1 287 ? 8.726 7.588 -11.956 1.00 95.31 287 SER A C 1
ATOM 2381 O O . SER A 1 287 ? 8.418 7.324 -10.794 1.00 95.31 287 SER A O 1
ATOM 2383 N N . MET A 1 288 ? 8.487 8.784 -12.497 1.00 96.81 288 MET A N 1
ATOM 2384 C CA . MET A 1 288 ? 7.747 9.846 -11.814 1.00 96.81 288 MET A CA 1
ATOM 2385 C C . MET A 1 288 ? 6.270 9.484 -11.659 1.00 96.81 288 MET A C 1
ATOM 2387 O O . MET A 1 288 ? 5.754 9.558 -10.547 1.00 96.81 288 MET A O 1
ATOM 2391 N N . ALA A 1 289 ? 5.633 8.984 -12.719 1.00 95.56 289 ALA A N 1
ATOM 2392 C CA . ALA A 1 289 ? 4.249 8.518 -12.677 1.00 95.56 289 ALA A CA 1
ATOM 2393 C C . ALA A 1 289 ? 4.044 7.397 -11.641 1.00 95.56 289 ALA A C 1
ATOM 2395 O O . ALA A 1 289 ? 3.048 7.390 -10.919 1.00 95.56 289 ALA A O 1
ATOM 2396 N N . GLU A 1 290 ? 5.004 6.474 -11.505 1.00 96.44 290 GLU A N 1
ATOM 2397 C CA . GLU A 1 290 ? 4.976 5.461 -10.444 1.00 96.44 290 GLU A CA 1
ATOM 2398 C C . GLU A 1 290 ? 4.999 6.090 -9.049 1.00 96.44 290 GLU A C 1
ATOM 2400 O O . GLU A 1 290 ? 4.198 5.716 -8.196 1.00 96.44 290 GLU A O 1
ATOM 2405 N N . ARG A 1 291 ? 5.902 7.049 -8.807 1.00 96.38 291 ARG A N 1
ATOM 2406 C CA . ARG A 1 291 ? 6.018 7.722 -7.504 1.00 96.38 291 ARG A CA 1
ATOM 2407 C C . ARG A 1 291 ? 4.742 8.474 -7.150 1.00 96.38 291 ARG A C 1
ATOM 2409 O O . ARG A 1 291 ? 4.265 8.344 -6.028 1.00 96.38 291 ARG A O 1
ATOM 2416 N N . GLU A 1 292 ? 4.192 9.221 -8.101 1.00 97.38 292 GLU A N 1
ATOM 2417 C CA . GLU A 1 292 ? 2.938 9.956 -7.931 1.00 97.38 292 GLU A CA 1
ATOM 2418 C C . GLU A 1 292 ? 1.768 9.004 -7.666 1.00 97.38 292 GLU A C 1
ATOM 2420 O O . GLU A 1 292 ? 1.007 9.210 -6.721 1.00 97.38 292 GLU A O 1
ATOM 2425 N N . GLY A 1 293 ? 1.665 7.908 -8.423 1.00 97.00 293 GLY A N 1
ATOM 2426 C CA . GLY A 1 293 ? 0.630 6.899 -8.212 1.00 97.00 293 GLY A CA 1
ATOM 2427 C C . GLY A 1 293 ? 0.752 6.187 -6.859 1.00 97.00 293 GLY A C 1
ATOM 2428 O O . GLY A 1 293 ? -0.254 5.995 -6.176 1.00 97.00 293 GLY A O 1
ATOM 2429 N N . VAL A 1 294 ? 1.968 5.842 -6.419 1.00 97.31 294 VAL A N 1
ATOM 2430 C CA . VAL A 1 294 ? 2.202 5.251 -5.089 1.00 97.31 294 VAL A CA 1
ATOM 2431 C C . VAL A 1 294 ? 1.831 6.235 -3.982 1.00 97.31 294 VAL A C 1
ATOM 2433 O O . VAL A 1 294 ? 1.130 5.840 -3.049 1.00 97.31 294 VAL A O 1
ATOM 2436 N N . ALA A 1 295 ? 2.251 7.497 -4.093 1.00 97.38 295 ALA A N 1
ATOM 2437 C CA . ALA A 1 295 ? 1.919 8.537 -3.122 1.00 97.38 295 ALA A CA 1
ATOM 2438 C C . ALA A 1 295 ? 0.401 8.757 -3.033 1.00 97.38 295 ALA A C 1
ATOM 2440 O O . ALA A 1 295 ? -0.154 8.821 -1.937 1.00 97.38 295 ALA A O 1
ATOM 2441 N N . HIS A 1 296 ? -0.294 8.776 -4.172 1.00 97.56 296 HIS A N 1
ATOM 2442 C CA . HIS A 1 296 ? -1.746 8.907 -4.200 1.00 97.56 296 HIS A CA 1
ATOM 2443 C C . HIS A 1 296 ? -2.455 7.721 -3.527 1.00 97.56 296 HIS A C 1
ATOM 2445 O O . HIS A 1 296 ? -3.389 7.913 -2.747 1.00 97.56 296 HIS A O 1
ATOM 2451 N N . LEU A 1 297 ? -1.990 6.488 -3.765 1.00 97.50 297 LEU A N 1
ATOM 2452 C CA . LEU A 1 297 ? -2.519 5.299 -3.087 1.00 97.50 297 LEU A CA 1
ATOM 2453 C C . LEU A 1 297 ? -2.289 5.347 -1.569 1.00 97.50 297 LEU A C 1
ATOM 2455 O O . LEU A 1 297 ? -3.149 4.904 -0.808 1.00 97.50 297 LEU A O 1
ATOM 2459 N N . GLU A 1 298 ? -1.150 5.873 -1.114 1.00 96.00 298 GLU A N 1
ATOM 2460 C CA . GLU A 1 298 ? -0.860 6.073 0.312 1.00 96.00 298 GLU A CA 1
ATOM 2461 C C . GLU A 1 298 ? -1.777 7.112 0.951 1.00 96.00 298 GLU A C 1
ATOM 2463 O O . GLU A 1 298 ? -2.312 6.874 2.035 1.00 96.00 298 GLU A O 1
ATOM 2468 N N . GLU A 1 299 ? -2.006 8.229 0.267 1.00 97.81 299 GLU A N 1
ATOM 2469 C CA . GLU A 1 299 ? -2.907 9.276 0.737 1.00 97.81 299 GLU A CA 1
ATOM 2470 C C . GLU A 1 299 ? -4.350 8.765 0.846 1.00 97.81 299 GLU A C 1
ATOM 2472 O O . GLU A 1 299 ? -4.992 8.926 1.888 1.00 97.81 299 GLU A O 1
ATOM 2477 N N . GLN A 1 300 ? -4.847 8.066 -0.179 1.00 97.12 300 GLN A N 1
ATOM 2478 C CA . GLN A 1 300 ? -6.170 7.441 -0.134 1.00 97.12 300 GLN A CA 1
ATOM 2479 C C . GLN A 1 300 ? -6.275 6.410 0.999 1.00 97.12 300 GLN A C 1
ATOM 2481 O O . GLN A 1 300 ? -7.287 6.358 1.702 1.00 97.12 300 GLN A O 1
ATOM 2486 N N . ALA A 1 301 ? -5.234 5.595 1.209 1.00 97.44 301 ALA A N 1
ATOM 2487 C CA . ALA A 1 301 ? -5.188 4.641 2.314 1.00 97.44 301 ALA A CA 1
ATOM 2488 C C . ALA A 1 301 ? -5.316 5.349 3.664 1.00 97.44 301 ALA A C 1
ATOM 2490 O O . ALA A 1 301 ? -6.115 4.942 4.508 1.00 97.44 301 ALA A O 1
ATOM 2491 N N . TYR A 1 302 ? -4.544 6.420 3.855 1.00 97.44 302 TYR A N 1
ATOM 2492 C CA . TYR A 1 302 ? -4.559 7.222 5.070 1.00 97.44 302 TYR A CA 1
ATOM 2493 C C . TYR A 1 302 ? -5.951 7.805 5.340 1.00 97.44 302 TYR A C 1
ATOM 2495 O O . TYR A 1 302 ? -6.490 7.615 6.433 1.00 97.44 302 TYR A O 1
ATOM 2503 N N . GLN A 1 303 ? -6.579 8.419 4.333 1.00 97.56 303 GLN A N 1
ATOM 2504 C CA . GLN A 1 303 ? -7.932 8.971 4.450 1.00 97.56 303 GLN A CA 1
ATOM 2505 C C . GLN A 1 303 ? -8.960 7.892 4.822 1.00 97.56 303 GLN A C 1
ATOM 2507 O O . GLN A 1 303 ? -9.706 8.062 5.786 1.00 97.56 303 GLN A O 1
ATOM 2512 N N . ARG A 1 304 ? -8.945 6.736 4.143 1.00 97.50 304 ARG A N 1
ATOM 2513 C CA . ARG A 1 304 ? -9.868 5.622 4.436 1.00 97.50 304 ARG A CA 1
ATOM 2514 C C . ARG A 1 304 ? -9.669 5.055 5.846 1.00 97.50 304 ARG A C 1
ATOM 2516 O O . ARG A 1 304 ? -10.644 4.678 6.497 1.00 97.50 304 ARG A O 1
ATOM 2523 N N . LYS A 1 305 ? -8.428 4.994 6.346 1.00 97.31 305 LYS A N 1
ATOM 2524 C CA . LYS A 1 305 ? -8.146 4.575 7.731 1.00 97.31 305 LYS A CA 1
ATOM 2525 C C . LYS A 1 305 ? -8.668 5.588 8.744 1.00 97.31 305 LYS A C 1
ATOM 2527 O O . LYS A 1 305 ? -9.257 5.182 9.742 1.00 97.31 305 LYS A O 1
ATOM 2532 N N . HIS A 1 306 ? -8.483 6.876 8.475 1.00 97.31 306 HIS A N 1
ATOM 2533 C CA . HIS A 1 306 ? -9.008 7.946 9.316 1.00 97.31 306 HIS A CA 1
ATOM 2534 C C . HIS A 1 306 ? -10.549 7.953 9.320 1.00 97.31 306 HIS A C 1
ATOM 2536 O O . HIS A 1 306 ? -11.173 8.149 10.359 1.00 97.31 306 HIS A O 1
ATOM 2542 N N . ASP A 1 307 ? -11.197 7.654 8.193 1.00 96.69 307 ASP A N 1
ATOM 2543 C CA . ASP A 1 307 ? -12.652 7.463 8.138 1.00 96.69 307 ASP A CA 1
ATOM 2544 C C . ASP A 1 307 ? -13.122 6.291 8.996 1.00 96.69 307 ASP A C 1
ATOM 2546 O O . ASP A 1 307 ? -14.111 6.418 9.720 1.00 96.69 307 ASP A O 1
ATOM 2550 N N . ALA A 1 308 ? -12.389 5.175 8.981 1.00 96.06 308 ALA A N 1
ATOM 2551 C CA . ALA A 1 308 ? -12.683 4.040 9.848 1.00 96.06 308 ALA A CA 1
ATOM 2552 C C . ALA A 1 308 ? -12.566 4.412 11.341 1.00 96.06 308 ALA A C 1
ATOM 2554 O O . ALA A 1 308 ? -13.402 3.995 12.140 1.00 96.06 308 ALA A O 1
ATOM 2555 N N . GLU A 1 309 ? -11.588 5.241 11.720 1.00 95.56 309 GLU A N 1
ATOM 2556 C CA . GLU A 1 309 ? -11.474 5.782 13.086 1.00 95.56 309 GLU A CA 1
ATOM 2557 C C . GLU A 1 309 ? -12.646 6.704 13.441 1.00 95.56 309 GLU A C 1
ATOM 2559 O O . GLU A 1 309 ? -13.219 6.588 14.523 1.00 95.56 309 GLU A O 1
ATOM 2564 N N . ARG A 1 310 ? -13.056 7.586 12.521 1.00 96.75 310 ARG A N 1
ATOM 2565 C CA . ARG A 1 310 ? -14.223 8.462 12.716 1.00 96.75 310 ARG A CA 1
ATOM 2566 C C . ARG A 1 310 ? -15.527 7.678 12.860 1.00 96.75 310 ARG A C 1
ATOM 2568 O O . ARG A 1 310 ? -16.427 8.097 13.582 1.00 96.75 310 ARG A O 1
ATOM 2575 N N . GLU A 1 311 ? -15.671 6.557 12.164 1.00 95.44 311 GLU A N 1
ATOM 2576 C CA . GLU A 1 311 ? -16.813 5.666 12.364 1.00 95.44 311 GLU A CA 1
ATOM 2577 C C . GLU A 1 311 ? -16.755 4.951 13.720 1.00 95.44 311 GLU A C 1
ATOM 2579 O O . GLU A 1 311 ? -17.789 4.795 14.373 1.00 95.44 311 GLU A O 1
ATOM 2584 N N . GLU A 1 312 ? -15.566 4.547 14.171 1.00 96.12 312 GLU A N 1
ATOM 2585 C CA . GLU A 1 312 ? -15.367 3.952 15.494 1.00 96.12 312 GLU A CA 1
ATOM 2586 C C . GLU A 1 312 ? -15.818 4.892 16.611 1.00 96.12 312 GLU A C 1
ATOM 2588 O O . GLU A 1 312 ? -16.554 4.480 17.511 1.00 96.12 312 GLU A O 1
ATOM 2593 N N . THR A 1 313 ? -15.402 6.160 16.549 1.00 95.50 313 THR A N 1
ATOM 2594 C CA . THR A 1 313 ? -15.763 7.162 17.556 1.00 95.50 313 THR A CA 1
ATOM 2595 C C . THR A 1 313 ? -17.269 7.391 17.582 1.00 95.50 313 THR A C 1
ATOM 2597 O O . THR A 1 313 ? -17.866 7.308 18.655 1.00 95.50 313 THR A O 1
ATOM 2600 N N . L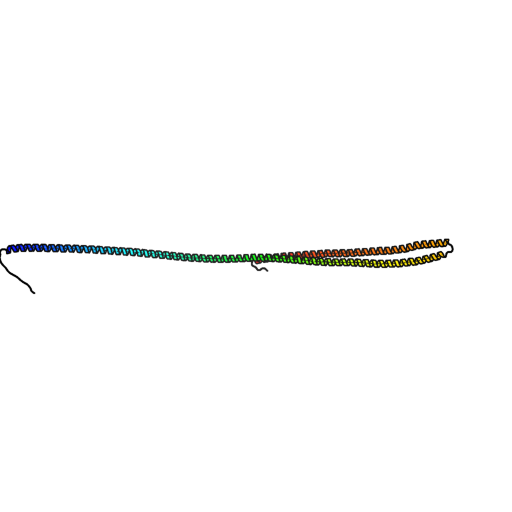YS A 1 314 ? -17.915 7.534 16.416 1.00 95.69 314 LYS A N 1
ATOM 2601 C CA . LYS A 1 314 ? -19.383 7.627 16.310 1.00 95.69 314 LYS A CA 1
ATOM 2602 C C . LYS A 1 314 ? -20.092 6.410 16.912 1.00 95.69 314 LYS A C 1
ATOM 2604 O O . LYS A 1 314 ? -21.086 6.558 17.622 1.00 95.69 314 LYS A O 1
ATOM 2609 N N . ARG A 1 315 ? -19.584 5.194 16.679 1.00 94.69 315 ARG A N 1
ATOM 2610 C CA . ARG A 1 315 ? -20.134 3.971 17.294 1.00 94.69 315 ARG A CA 1
ATOM 2611 C C . ARG A 1 315 ? -19.971 3.985 18.811 1.00 94.69 315 ARG A C 1
ATOM 2613 O O . ARG A 1 315 ? -20.922 3.673 19.522 1.00 94.69 315 ARG A O 1
ATOM 2620 N N . LYS A 1 316 ? -18.803 4.386 19.320 1.00 93.94 316 LYS A N 1
ATOM 2621 C CA . LYS A 1 316 ? -18.540 4.523 20.764 1.00 93.94 316 LYS A CA 1
ATOM 2622 C C . LYS A 1 316 ? -19.458 5.558 21.422 1.00 93.94 316 LYS A C 1
ATOM 2624 O O . LYS A 1 316 ? -19.929 5.324 22.535 1.00 93.94 316 LYS A O 1
ATOM 2629 N N . GLU A 1 317 ? -19.758 6.658 20.739 1.00 94.62 317 GLU A N 1
ATOM 2630 C CA . GLU A 1 317 ? -20.738 7.654 21.188 1.00 94.62 317 GLU A CA 1
ATOM 2631 C C . GLU A 1 317 ? -22.156 7.075 21.245 1.00 94.62 317 GLU A C 1
ATOM 2633 O O . GLU A 1 317 ? -22.820 7.202 22.275 1.00 94.62 317 GLU A O 1
ATOM 2638 N N . HIS A 1 318 ? -22.596 6.359 20.205 1.00 93.88 318 HIS A N 1
ATOM 2639 C CA . HIS A 1 318 ? -23.882 5.651 20.212 1.00 93.88 318 HIS A CA 1
ATOM 2640 C C . HIS A 1 318 ? -23.977 4.614 21.339 1.00 93.88 318 HIS A C 1
ATOM 2642 O O . HIS A 1 318 ? -24.998 4.525 22.022 1.00 93.88 318 HIS A O 1
ATOM 2648 N N . ILE A 1 319 ? -22.902 3.862 21.593 1.00 95.00 319 ILE A N 1
ATOM 2649 C CA . ILE A 1 319 ? -22.832 2.905 22.705 1.00 95.00 319 ILE A CA 1
ATOM 2650 C C . ILE A 1 319 ? -23.020 3.620 24.046 1.00 95.00 319 ILE A C 1
ATOM 2652 O O . ILE A 1 319 ? -23.766 3.133 24.895 1.00 95.00 319 ILE A O 1
ATOM 2656 N N . LYS A 1 320 ? -22.393 4.788 24.230 1.00 92.88 320 LYS A N 1
ATOM 2657 C CA . LYS A 1 320 ? -22.553 5.607 25.439 1.00 92.88 320 LYS A CA 1
ATOM 2658 C C . LYS A 1 320 ? -23.992 6.116 25.597 1.00 92.88 320 LYS A C 1
ATOM 2660 O O . LYS A 1 320 ? -24.548 6.028 26.684 1.00 92.88 320 LYS A O 1
ATOM 2665 N N . GLN A 1 321 ? -24.627 6.575 24.519 1.00 93.56 321 GLN A N 1
ATOM 2666 C CA . GLN A 1 321 ? -26.035 6.992 24.559 1.00 93.56 321 GLN A CA 1
ATOM 2667 C C . GLN A 1 321 ? -26.966 5.831 24.944 1.00 93.56 321 GLN A C 1
ATOM 2669 O O . GLN A 1 321 ? -27.849 5.992 25.787 1.00 93.56 321 GLN A O 1
ATOM 2674 N N . ASN A 1 322 ? -26.747 4.639 24.382 1.00 93.12 322 ASN A N 1
ATOM 2675 C CA . ASN A 1 322 ? -27.525 3.448 24.730 1.00 93.12 322 ASN A CA 1
ATOM 2676 C C . ASN A 1 322 ? -27.246 2.962 26.165 1.00 93.12 322 ASN A C 1
ATOM 2678 O O . ASN A 1 322 ? -28.174 2.507 26.833 1.00 93.12 322 ASN A O 1
ATOM 2682 N N . GLN A 1 323 ? -26.023 3.128 26.684 1.00 94.25 323 GLN A N 1
ATOM 2683 C CA . GLN A 1 323 ? -25.704 2.878 28.095 1.00 94.25 323 GLN A CA 1
ATOM 2684 C C . GLN A 1 323 ? -26.599 3.712 29.022 1.00 94.25 323 GLN A C 1
ATOM 2686 O O . GLN A 1 323 ? -27.206 3.168 29.948 1.00 94.25 323 GLN A O 1
ATOM 2691 N N . ASP A 1 324 ? -26.722 5.013 28.753 1.00 92.44 324 ASP A N 1
ATOM 2692 C CA . ASP A 1 324 ? -27.541 5.923 29.558 1.00 92.44 324 ASP A CA 1
ATOM 2693 C C . ASP A 1 324 ? -29.031 5.540 29.517 1.00 92.44 324 ASP A C 1
ATOM 2695 O O . ASP A 1 324 ? -29.735 5.646 30.525 1.00 92.44 324 ASP A O 1
ATOM 2699 N N . ARG A 1 325 ? -29.517 5.028 28.378 1.00 92.75 325 ARG A N 1
ATOM 2700 C CA . ARG A 1 325 ? -30.897 4.528 28.226 1.00 92.75 325 ARG A CA 1
ATOM 2701 C C . ARG A 1 325 ? -31.146 3.262 29.040 1.00 92.75 325 ARG A C 1
ATOM 2703 O O . ARG A 1 325 ? -32.136 3.200 29.771 1.00 92.75 325 ARG A O 1
ATOM 2710 N N . ILE A 1 326 ? -30.218 2.301 29.011 1.00 91.44 326 ILE A N 1
ATOM 2711 C CA . ILE A 1 326 ? -30.298 1.077 29.828 1.00 91.44 326 ILE A CA 1
ATOM 2712 C C . ILE A 1 326 ? -30.329 1.432 31.324 1.00 91.44 326 ILE A C 1
ATOM 2714 O O . ILE A 1 326 ? -31.139 0.881 32.076 1.00 91.44 326 ILE A O 1
ATOM 2718 N N . LEU A 1 327 ? -29.514 2.400 31.763 1.00 90.62 327 LEU A N 1
ATOM 2719 C CA . LEU A 1 327 ? -29.511 2.877 33.153 1.00 90.62 327 LEU A CA 1
ATOM 2720 C C . LEU A 1 327 ? -30.860 3.499 33.560 1.00 90.62 327 LEU A C 1
ATOM 2722 O O . LEU A 1 327 ? -31.345 3.242 34.666 1.00 90.62 327 LEU A O 1
ATOM 2726 N N . LYS A 1 328 ? -31.516 4.237 32.653 1.00 91.31 328 LYS A N 1
ATOM 2727 C CA . LYS A 1 328 ? -32.882 4.764 32.846 1.00 91.31 328 LYS A CA 1
ATOM 2728 C C . LYS A 1 328 ? -33.966 3.676 32.800 1.00 91.31 328 LYS A C 1
ATOM 2730 O O . LYS A 1 328 ? -35.071 3.887 33.298 1.00 91.31 328 LYS A O 1
ATOM 2735 N N . GLY A 1 329 ? -33.645 2.481 32.305 1.00 85.25 329 GLY A N 1
ATOM 2736 C CA . GLY A 1 329 ? -34.581 1.365 32.146 1.00 85.25 329 GLY A CA 1
ATOM 2737 C C . GLY A 1 329 ? -35.325 1.358 30.812 1.00 85.25 329 GLY A C 1
ATOM 2738 O O . GLY A 1 329 ? -36.326 0.653 30.689 1.00 85.25 329 GLY A O 1
ATOM 2739 N N . GLU A 1 330 ? -34.851 2.134 29.840 1.00 89.69 330 GLU A N 1
ATOM 2740 C CA . GLU A 1 330 ? -35.306 2.104 28.453 1.00 89.69 330 GLU A CA 1
ATOM 2741 C C . GLU A 1 330 ? -34.580 0.996 27.676 1.00 89.69 330 GLU A C 1
ATOM 2743 O O . GLU A 1 330 ? -33.483 0.570 28.047 1.00 89.69 330 GLU A O 1
ATOM 2748 N N . LYS A 1 331 ? -35.183 0.525 26.578 1.00 80.56 331 LYS A N 1
ATOM 2749 C CA . LYS A 1 331 ? -34.514 -0.420 25.676 1.00 80.56 331 LYS A CA 1
ATOM 2750 C C . LYS A 1 331 ? -33.474 0.317 24.816 1.00 80.56 331 LYS A C 1
ATOM 2752 O O . LYS A 1 331 ? -33.783 1.409 24.334 1.00 80.56 331 LYS A O 1
ATOM 2757 N N . PRO A 1 332 ? -32.280 -0.265 24.603 1.00 75.06 332 PRO A N 1
ATOM 2758 C CA . PRO A 1 332 ? -31.318 0.269 23.646 1.00 75.06 332 PRO A CA 1
ATOM 2759 C C . PRO A 1 332 ? -31.909 0.211 22.229 1.00 75.06 332 PRO A C 1
ATOM 2761 O O . PRO A 1 332 ? -32.675 -0.708 21.922 1.00 75.06 332 PRO A O 1
ATOM 2764 N N . GLN A 1 333 ? -31.594 1.218 21.409 1.00 64.94 333 GLN A N 1
ATOM 2765 C CA . GLN A 1 333 ? -31.980 1.280 19.994 1.00 64.94 333 GLN A CA 1
ATOM 2766 C C . GLN A 1 333 ? -30.942 0.629 19.098 1.00 64.94 333 GLN A C 1
ATOM 2768 O O . GLN A 1 333 ? -29.738 0.788 19.414 1.00 64.94 333 GLN A O 1
#

Sequence (333 aa):
MVPNPTGPGGQPDKKEYLSEQFAESQRRVEALRAAIEEKKRGHELQKVQEAKRAEEYVLQEQEQQEAQERLVKHWKKQKKQREEDVAEMKKKQEEHLKYLEAKKVKTEREQVKRAGYLKELAAQNKFMMRAEKRKTEAQKYVETGKREAEGLTFRRKQEIDMETTRAKRALTADTRNVRAHIDLEEKKAKQELDERAAKEVAKLNATERTQLLTYGQEVQRKRAEANRIERAGERLRMLGDVEREEVWKLQTIRADFDRKKSEIVARTQKEKFAIEAKCRKLRDEASMAEREGVAHLEEQAYQRKHDAEREETKRKEHIKQNQDRILKGEKPQ

Radius of gyration: 95.05 Å; chains: 1; bounding box: 180×81×268 Å